Protein AF-A0A1A8N506-F1 (afdb_monomer)

pLDDT: mean 77.9, std 21.52, range [29.86, 98.62]

Sequence (239 aa):
DTASEVSSEVSFSYEFAQTEVMMKALGSNDPMQAVLQSLERQHEEEKRSALERQRQMYEQELQQLRKKLNPDRLSTGPSGGQTSGQQGPGQQSHYRSLERLSVGGMSHSASRLRQWSEDREAVLVRSLRRLREQIVRANLLVQEACFISAELERHTEYRVTLQIPSENLNANRKRDAVLSEPAIQVRRRCRGKQIWNLEKMENRLVDMRELYQEWQDYQHHHQDNPAMRLYFRRADPFF

Radius of gyration: 39.41 Å; Cα contacts (8 Å, |Δi|>4): 140; chains: 1; bounding box: 85×84×97 Å

Foldseek 3Di:
DDDDDDDPDPPPDPVVVVVVVVVVVPPDDDPVVVVVVVVVVVVVVVVVVVVVVVVVVVVVVVVVVVCQQDPPDPPDDDDDDDDDDDDDDDDDDDPPPPVPNPDTDPCPVVVVVVVVVVVLQVQAVVQVVVQVVQQVVQVVLQVLLVVLCVVLVNQKHKDKDKDQDPVLPDPPDDPSHDRIHIWIWIQDPVPGIDIGRPVLSVVLVVLSVVLSVVVVVCVVPPVPDVVVVVVSVPDDSRD

InterPro domains:
  IPR022140 Kinesin-like KIF1-type [PF12423] (201-239)

Structure (mmCIF, N/CA/C/O backbone):
data_AF-A0A1A8N506-F1
#
_entry.id   AF-A0A1A8N506-F1
#
loop_
_atom_site.group_PDB
_atom_site.id
_atom_site.type_symbol
_atom_site.label_atom_id
_atom_site.label_alt_id
_atom_site.label_comp_id
_atom_site.label_asym_id
_atom_site.label_entity_id
_atom_site.label_seq_id
_atom_site.pdbx_PDB_ins_code
_atom_site.Cartn_x
_atom_site.Cartn_y
_atom_site.Cartn_z
_atom_site.occupancy
_atom_site.B_iso_or_equiv
_atom_site.auth_seq_id
_atom_site.auth_comp_id
_atom_site.auth_asym_id
_atom_site.auth_atom_id
_atom_site.pdbx_PDB_model_num
ATOM 1 N N . ASP A 1 1 ? 16.126 -34.316 16.223 1.00 39.50 1 ASP A N 1
ATOM 2 C CA . ASP A 1 1 ? 15.477 -35.533 16.731 1.00 39.50 1 ASP A CA 1
ATOM 3 C C . ASP A 1 1 ? 15.555 -35.604 18.237 1.00 39.50 1 ASP A C 1
ATOM 5 O O . ASP A 1 1 ? 16.643 -35.784 18.758 1.00 39.50 1 ASP A O 1
ATOM 9 N N . THR A 1 2 ? 14.418 -35.457 18.910 1.00 39.25 2 THR A N 1
ATOM 10 C CA . THR A 1 2 ? 14.180 -35.989 20.262 1.00 39.25 2 THR A CA 1
ATOM 11 C C . THR A 1 2 ? 12.668 -36.077 20.449 1.00 39.25 2 THR A C 1
ATOM 13 O O . THR A 1 2 ? 12.009 -35.132 20.874 1.00 39.25 2 THR A O 1
ATOM 16 N N . ALA A 1 3 ? 12.120 -37.218 20.047 1.00 43.25 3 ALA A N 1
ATOM 17 C CA . ALA A 1 3 ? 10.789 -37.680 20.413 1.00 43.25 3 ALA A CA 1
ATOM 18 C C . ALA A 1 3 ? 10.932 -38.963 21.254 1.00 43.25 3 ALA A C 1
ATOM 20 O O . ALA A 1 3 ? 11.977 -39.609 21.192 1.00 43.25 3 ALA A O 1
ATOM 21 N N . SER A 1 4 ? 9.853 -39.305 21.964 1.00 49.78 4 SER A N 1
ATOM 22 C CA . SER A 1 4 ? 9.630 -40.420 22.908 1.00 49.78 4 SER A CA 1
ATOM 23 C C . SER A 1 4 ? 9.988 -40.139 24.371 1.00 49.78 4 SER A C 1
ATOM 25 O O . SER A 1 4 ? 11.087 -39.703 24.675 1.00 49.78 4 SER A O 1
ATOM 27 N N . GLU A 1 5 ? 9.131 -40.399 25.358 1.00 43.22 5 GLU A N 1
ATOM 28 C CA . GLU A 1 5 ? 7.736 -40.852 25.369 1.00 43.22 5 GLU A CA 1
ATOM 29 C C . GLU A 1 5 ? 7.205 -40.721 26.809 1.00 43.22 5 GLU A C 1
ATOM 31 O O . GLU A 1 5 ? 7.960 -40.564 27.767 1.00 43.22 5 GLU A O 1
ATOM 36 N N . VAL A 1 6 ? 5.884 -40.762 26.929 1.00 49.47 6 VAL A N 1
ATOM 37 C CA . VAL A 1 6 ? 5.076 -40.811 28.151 1.00 49.47 6 VAL A CA 1
ATOM 38 C C . VAL A 1 6 ? 5.617 -41.798 29.199 1.00 49.47 6 VAL A C 1
ATOM 40 O O . VAL A 1 6 ? 5.829 -42.965 28.897 1.00 49.47 6 VAL A O 1
ATOM 43 N N . SER A 1 7 ? 5.692 -41.370 30.463 1.00 40.53 7 SER A N 1
ATOM 44 C CA . SER A 1 7 ? 5.427 -42.270 31.594 1.00 40.53 7 SER A CA 1
ATOM 45 C C . SER A 1 7 ? 4.643 -41.530 32.673 1.00 40.53 7 SER A C 1
ATOM 47 O O . SER A 1 7 ? 5.178 -40.907 33.589 1.00 40.53 7 SER A O 1
ATOM 49 N N . SER A 1 8 ? 3.326 -41.546 32.497 1.00 53.69 8 SER A N 1
ATOM 50 C CA . SER A 1 8 ? 2.353 -41.333 33.557 1.00 53.69 8 SER A CA 1
ATOM 51 C C . SER A 1 8 ? 2.213 -42.635 34.345 1.00 53.69 8 SER A C 1
ATOM 53 O O . SER A 1 8 ? 1.250 -43.375 34.150 1.00 53.69 8 SER A O 1
ATOM 55 N N . GLU A 1 9 ? 3.165 -42.939 35.220 1.00 46.28 9 GLU A N 1
ATOM 56 C CA . GLU A 1 9 ? 2.939 -43.944 36.256 1.00 46.28 9 GLU A CA 1
ATOM 57 C C . GLU A 1 9 ? 2.482 -43.228 37.522 1.00 46.28 9 GLU A C 1
ATOM 59 O O . GLU A 1 9 ? 3.262 -42.670 38.292 1.00 46.28 9 GLU A O 1
ATOM 64 N N . VAL A 1 10 ? 1.162 -43.214 37.708 1.00 55.72 10 VAL A N 1
ATOM 65 C CA . VAL A 1 10 ? 0.552 -43.013 39.020 1.00 55.72 10 VAL A CA 1
ATOM 66 C C . VAL A 1 10 ? 1.090 -44.134 39.900 1.00 55.72 10 VAL A C 1
ATOM 68 O O . VAL A 1 10 ? 0.763 -45.303 39.692 1.00 55.72 10 VAL A O 1
ATOM 71 N N . SER A 1 11 ? 1.955 -43.801 40.852 1.00 50.03 11 SER A N 1
ATOM 72 C CA . SER A 1 11 ? 2.416 -44.749 41.855 1.00 50.03 11 SER A CA 1
ATOM 73 C C . SER A 1 11 ? 1.228 -45.127 42.742 1.00 50.03 11 SER A C 1
ATOM 75 O O . SER A 1 11 ? 0.917 -44.459 43.725 1.00 50.03 11 SER A O 1
ATOM 77 N N . PHE A 1 12 ? 0.530 -46.207 42.386 1.00 52.34 12 PHE A N 1
ATOM 78 C CA . PHE A 1 12 ? -0.465 -46.841 43.248 1.00 52.34 12 PHE A CA 1
ATOM 79 C C . PHE A 1 12 ? 0.262 -47.515 44.416 1.00 52.34 12 PHE A C 1
ATOM 81 O O . PHE A 1 12 ? 0.488 -48.724 44.427 1.00 52.34 12 PHE A O 1
ATOM 88 N N . SER A 1 13 ? 0.701 -46.713 45.387 1.00 60.19 13 SER A N 1
ATOM 89 C CA . SER A 1 13 ? 1.275 -47.230 46.621 1.00 60.19 13 SER A CA 1
ATOM 90 C C . SER A 1 13 ? 0.149 -47.726 47.528 1.00 60.19 13 SER A C 1
ATOM 92 O O . SER A 1 13 ? -0.905 -47.098 47.650 1.00 60.19 13 SER A O 1
ATOM 94 N N . TYR A 1 14 ? 0.374 -48.871 48.176 1.00 68.19 14 TYR A N 1
ATOM 95 C CA . TYR A 1 14 ? -0.538 -49.408 49.189 1.00 68.19 14 TYR A CA 1
ATOM 96 C C . TYR A 1 14 ? -0.816 -48.371 50.293 1.00 68.19 14 TYR A C 1
ATOM 98 O O . TYR A 1 14 ? -1.949 -48.242 50.734 1.00 68.19 14 TYR A O 1
ATOM 106 N N . GLU A 1 15 ? 0.185 -47.560 50.644 1.00 66.25 15 GLU A N 1
ATOM 107 C CA . GLU A 1 15 ? 0.079 -46.407 51.550 1.00 66.25 15 GLU A CA 1
ATOM 108 C C . GLU A 1 15 ? -0.929 -45.351 51.070 1.00 66.25 15 GLU A C 1
ATOM 110 O O . GLU A 1 15 ? -1.761 -44.894 51.854 1.00 66.25 15 GLU A O 1
ATOM 115 N N . PHE A 1 16 ? -0.902 -44.990 49.781 1.00 71.12 16 PHE A N 1
ATOM 116 C CA . PHE A 1 16 ? -1.821 -44.012 49.194 1.00 71.12 16 PHE A CA 1
ATOM 117 C C . PHE A 1 16 ? -3.254 -44.550 49.149 1.00 71.12 16 PHE A C 1
ATOM 119 O O . PHE A 1 16 ? -4.195 -43.863 49.539 1.00 71.12 16 PHE A O 1
ATOM 126 N N . ALA A 1 17 ? -3.426 -45.813 48.750 1.00 72.50 17 ALA A N 1
ATOM 127 C CA . ALA A 1 17 ? -4.732 -46.468 48.778 1.00 72.50 17 ALA A CA 1
ATOM 128 C C . ALA A 1 17 ? -5.263 -46.619 50.216 1.00 72.50 17 ALA A C 1
ATOM 130 O O . ALA A 1 17 ? -6.453 -46.429 50.458 1.00 72.50 17 ALA A O 1
ATOM 131 N N . GLN A 1 18 ? -4.391 -46.905 51.187 1.00 67.31 18 GLN A N 1
ATOM 132 C CA . GLN A 1 18 ? -4.742 -47.012 52.602 1.00 67.31 18 GLN A CA 1
ATOM 133 C C . GLN A 1 18 ? -5.162 -45.658 53.188 1.00 67.31 18 GLN A C 1
ATOM 135 O O . GLN A 1 18 ? -6.151 -45.602 53.918 1.00 67.31 18 GLN A O 1
ATOM 140 N N . THR A 1 19 ? -4.484 -44.562 52.833 1.00 66.62 19 THR A N 1
ATOM 141 C CA . THR A 1 19 ? -4.891 -43.203 53.234 1.00 66.62 19 THR A CA 1
ATOM 142 C C . THR A 1 19 ? -6.173 -42.754 52.537 1.00 66.62 19 THR A C 1
ATOM 144 O O . THR A 1 19 ? -7.044 -42.198 53.202 1.00 66.62 19 THR A O 1
ATOM 147 N N . GLU A 1 20 ? -6.357 -43.047 51.247 1.00 69.19 20 GLU A N 1
ATOM 148 C CA . GLU A 1 20 ? -7.597 -42.732 50.522 1.00 69.19 20 GLU A CA 1
ATOM 149 C C . GLU A 1 20 ? -8.803 -43.497 51.095 1.00 69.19 20 GLU A C 1
ATOM 151 O O . GLU A 1 20 ? -9.883 -42.927 51.268 1.00 69.19 20 GLU A O 1
ATOM 156 N N . VAL A 1 21 ? -8.622 -44.775 51.448 1.00 64.62 21 VAL A N 1
ATOM 157 C CA . VAL A 1 21 ? -9.658 -45.599 52.089 1.00 64.62 21 VAL A CA 1
ATOM 158 C C . VAL A 1 21 ? -9.919 -45.144 53.519 1.00 64.62 21 VAL A C 1
ATOM 160 O O . VAL A 1 21 ? -11.079 -45.060 53.903 1.00 64.62 21 VAL A O 1
ATOM 163 N N . MET A 1 22 ? -8.895 -44.790 54.298 1.00 62.62 22 MET A N 1
ATOM 164 C CA . MET A 1 22 ? -9.073 -44.248 55.651 1.00 62.62 22 MET A CA 1
ATOM 165 C C . MET A 1 22 ? -9.838 -42.913 55.623 1.00 62.62 22 MET A C 1
ATOM 167 O O . MET A 1 22 ? -10.748 -42.714 56.425 1.00 62.62 22 MET A O 1
ATOM 171 N N . MET A 1 23 ? -9.561 -42.060 54.631 1.00 59.81 23 MET A N 1
ATOM 172 C CA . MET A 1 23 ? -10.274 -40.798 54.384 1.00 59.81 23 MET A CA 1
ATOM 173 C C . MET A 1 23 ? -11.713 -41.002 53.867 1.00 59.81 23 MET A C 1
ATOM 175 O O . MET A 1 23 ? -12.557 -40.130 54.059 1.00 59.81 23 MET A O 1
ATOM 179 N N . LYS A 1 24 ? -12.018 -42.143 53.228 1.00 61.69 24 LYS A N 1
ATOM 180 C CA . LYS A 1 24 ? -13.372 -42.510 52.753 1.00 61.69 24 LYS A CA 1
ATOM 181 C C . LYS A 1 24 ? -14.187 -43.342 53.752 1.00 61.69 24 LYS A C 1
ATOM 183 O O . LYS A 1 24 ? -15.413 -43.313 53.686 1.00 61.69 24 LYS A O 1
ATOM 188 N N . ALA A 1 25 ? -13.541 -44.097 54.639 1.00 53.66 25 ALA A N 1
ATOM 189 C CA . ALA A 1 25 ? -14.188 -45.007 55.589 1.00 53.66 25 ALA A CA 1
ATOM 190 C C . ALA A 1 25 ? -14.620 -44.311 56.890 1.00 53.66 25 ALA A C 1
ATOM 192 O O . ALA A 1 25 ? -15.527 -44.793 57.568 1.00 53.66 25 ALA A O 1
ATOM 193 N N . LEU A 1 26 ? -14.037 -43.153 57.219 1.00 52.78 26 LEU A N 1
ATOM 194 C CA . LEU A 1 26 ? -14.503 -42.280 58.297 1.00 52.78 26 LEU A CA 1
ATOM 195 C C . LEU A 1 26 ? -15.662 -41.411 57.798 1.00 52.78 26 LEU A C 1
ATOM 197 O O . LEU A 1 26 ? -15.575 -40.195 57.656 1.00 52.78 26 LEU A O 1
ATOM 201 N N . GLY A 1 27 ? -16.782 -42.075 57.522 1.00 56.72 27 GLY A N 1
ATOM 202 C CA . GLY A 1 27 ? -18.069 -41.415 57.409 1.00 56.72 27 GLY A CA 1
ATOM 203 C C . GLY A 1 27 ? -18.385 -40.660 58.704 1.00 56.72 27 GLY A C 1
ATOM 204 O O . GLY A 1 27 ? -18.566 -41.256 59.762 1.00 56.72 27 GLY A O 1
ATOM 205 N N . SER A 1 28 ? -18.457 -39.337 58.573 1.00 55.12 28 SER A N 1
ATOM 206 C CA . SER A 1 28 ? -19.234 -38.395 59.384 1.00 55.12 28 SER A CA 1
ATOM 207 C C . SER A 1 28 ? -18.792 -38.017 60.806 1.00 55.12 28 SER A C 1
ATOM 209 O O . SER A 1 28 ? -19.564 -37.300 61.430 1.00 55.12 28 SER A O 1
ATOM 211 N N . ASN A 1 29 ? -17.624 -38.410 61.339 1.00 58.47 29 ASN A N 1
ATOM 212 C CA . ASN A 1 29 ? -17.185 -37.960 62.684 1.00 58.47 29 ASN A CA 1
ATOM 213 C C . ASN A 1 29 ? -15.648 -37.919 62.895 1.00 58.47 29 ASN A C 1
ATOM 215 O O . ASN A 1 29 ? -15.158 -38.332 63.944 1.00 58.47 29 ASN A O 1
ATOM 219 N N . ASP A 1 30 ? -14.864 -37.421 61.934 1.00 64.94 30 ASP A N 1
ATOM 220 C CA . ASP A 1 30 ? -13.453 -37.078 62.194 1.00 64.94 30 ASP A CA 1
ATOM 221 C C . ASP A 1 30 ? -13.361 -35.620 62.709 1.00 64.94 30 ASP A C 1
ATOM 223 O O . ASP A 1 30 ? -13.856 -34.713 62.026 1.00 64.94 30 ASP A O 1
ATOM 227 N N . PRO A 1 31 ? -12.753 -35.339 63.884 1.00 68.81 31 PRO A N 1
ATOM 228 C CA . PRO A 1 31 ? -12.527 -33.968 64.351 1.00 68.81 31 PRO A CA 1
ATOM 229 C C . PRO A 1 31 ? -11.819 -33.086 63.312 1.00 68.81 31 PRO A C 1
ATOM 231 O O . PRO A 1 31 ? -12.100 -31.890 63.242 1.00 68.81 31 PRO A O 1
ATOM 234 N N . MET A 1 32 ? -10.957 -33.654 62.461 1.00 64.12 32 MET A N 1
ATOM 235 C CA . MET A 1 32 ? -10.298 -32.912 61.383 1.00 64.12 32 MET A CA 1
ATOM 236 C C . MET A 1 32 ? -11.287 -32.473 60.293 1.00 64.12 32 MET A C 1
ATOM 238 O O . MET A 1 32 ? -11.223 -31.341 59.814 1.00 64.12 32 MET A O 1
ATOM 242 N N . GLN A 1 33 ? -12.250 -33.329 59.944 1.00 74.00 33 GLN A N 1
ATOM 243 C CA . GLN A 1 33 ? -13.297 -33.019 58.970 1.00 74.00 33 GLN A CA 1
ATOM 244 C C . GLN A 1 33 ? -14.287 -31.981 59.518 1.00 74.00 33 GLN A C 1
ATOM 246 O O . GLN A 1 33 ? -14.723 -31.102 58.778 1.00 74.00 33 GLN A O 1
ATOM 251 N N . ALA A 1 34 ? -14.578 -32.019 60.823 1.00 78.44 34 ALA A N 1
ATOM 252 C CA . ALA A 1 34 ? -15.382 -30.999 61.497 1.00 78.44 34 ALA A CA 1
ATOM 253 C C . ALA A 1 34 ? -14.700 -29.617 61.491 1.00 78.44 34 ALA A C 1
ATOM 255 O O . ALA A 1 34 ? -15.360 -28.602 61.251 1.00 78.44 34 ALA A O 1
ATOM 256 N N . VAL A 1 35 ? -13.378 -29.565 61.705 1.00 83.06 35 VAL A N 1
ATOM 257 C CA . VAL A 1 35 ? -12.588 -28.326 61.585 1.00 83.06 35 VAL A CA 1
ATOM 258 C C . VAL A 1 35 ? -12.578 -27.825 60.141 1.00 83.06 35 VAL A C 1
ATOM 260 O O . VAL A 1 35 ? -12.825 -26.642 59.913 1.00 83.06 35 VAL A O 1
ATOM 263 N N . LEU A 1 36 ? -12.361 -28.712 59.164 1.00 80.62 36 LEU A N 1
ATOM 264 C CA . LEU A 1 36 ? -12.363 -28.359 57.742 1.00 80.62 36 LEU A CA 1
ATOM 265 C C . LEU A 1 36 ? -13.724 -27.800 57.296 1.00 80.62 36 LEU A C 1
ATOM 267 O O . LEU A 1 36 ? -13.778 -26.749 56.664 1.00 80.62 36 LEU A O 1
ATOM 271 N N . GLN A 1 37 ? -14.822 -28.450 57.686 1.00 82.44 37 GLN A N 1
ATOM 272 C CA . GLN A 1 37 ? -16.182 -28.008 57.375 1.00 82.44 37 GLN A CA 1
ATOM 273 C C . GLN A 1 37 ? -16.528 -26.684 58.069 1.00 82.44 37 GLN A C 1
ATOM 275 O O . GLN A 1 37 ? -17.183 -25.822 57.485 1.00 82.44 37 GLN A O 1
ATOM 280 N N . SER A 1 38 ? -16.066 -26.488 59.308 1.00 85.44 38 SER A N 1
ATOM 281 C CA . SER A 1 38 ? -16.246 -25.219 60.024 1.00 85.44 38 SER A CA 1
ATOM 282 C C . SER A 1 38 ? -15.486 -24.076 59.349 1.00 85.44 38 SER A C 1
ATOM 284 O O . SER A 1 38 ? -16.024 -22.975 59.230 1.00 85.44 38 SER A O 1
ATOM 286 N N . LEU A 1 39 ? -14.270 -24.346 58.864 1.00 87.50 39 LEU A N 1
ATOM 287 C CA . LEU A 1 39 ? -13.446 -23.389 58.128 1.00 87.50 39 LEU A CA 1
ATOM 288 C C . LEU A 1 39 ? -14.052 -23.048 56.759 1.00 87.50 39 LEU A C 1
ATOM 290 O O . LEU A 1 39 ? -14.121 -21.879 56.387 1.00 87.50 39 LEU A O 1
ATOM 294 N N . GLU A 1 40 ? -14.548 -24.048 56.032 1.00 86.00 40 GLU A N 1
ATOM 295 C CA . GLU A 1 40 ? -15.255 -23.857 54.763 1.00 86.00 40 GLU A CA 1
ATOM 296 C C . GLU A 1 40 ? -16.511 -22.997 54.952 1.00 86.00 40 GLU A C 1
ATOM 298 O O . GLU A 1 40 ? -16.696 -21.998 54.254 1.00 86.00 40 GLU A O 1
ATOM 303 N N . ARG A 1 41 ? -17.320 -23.307 55.971 1.00 91.81 41 ARG A N 1
ATOM 304 C CA . ARG A 1 41 ? -18.502 -22.519 56.341 1.00 91.81 41 ARG A CA 1
ATOM 305 C C . ARG A 1 41 ? -18.131 -21.071 56.671 1.00 91.81 41 ARG A C 1
ATOM 307 O O . ARG A 1 41 ? -18.814 -20.154 56.221 1.00 91.81 41 ARG A O 1
ATOM 314 N N . GLN A 1 42 ? -17.042 -20.854 57.411 1.00 92.06 42 GLN A N 1
ATOM 315 C CA . GLN A 1 42 ? -16.553 -19.512 57.730 1.00 92.06 42 GLN A CA 1
ATOM 316 C C . GLN A 1 42 ? -16.129 -18.750 56.466 1.00 92.06 42 GLN A C 1
ATOM 318 O O . GLN A 1 42 ? -16.533 -17.604 56.283 1.00 92.06 42 GLN A O 1
ATOM 323 N N . HIS A 1 43 ? -15.374 -19.375 55.561 1.00 93.75 43 HIS A N 1
ATOM 324 C CA . HIS A 1 43 ? -14.978 -18.748 54.297 1.00 93.75 43 HIS A CA 1
ATOM 325 C C . HIS A 1 43 ? -16.185 -18.394 53.423 1.00 93.75 43 HIS A C 1
ATOM 327 O O . HIS A 1 43 ? -16.215 -17.331 52.797 1.00 93.75 43 HIS A O 1
ATOM 333 N N . GLU A 1 44 ? -17.198 -19.259 53.374 1.00 92.81 44 GLU A N 1
ATOM 334 C CA . GLU A 1 44 ? -18.439 -18.954 52.669 1.00 92.81 44 GLU A CA 1
ATOM 335 C C . GLU A 1 44 ? -19.167 -17.756 53.279 1.00 92.81 44 GLU A C 1
ATOM 337 O O . GLU A 1 44 ? -19.636 -16.882 52.544 1.00 92.81 44 GLU A O 1
ATOM 342 N N . GLU A 1 45 ? -19.251 -17.692 54.606 1.00 93.81 45 GLU A N 1
ATOM 343 C CA . GLU A 1 45 ? -19.860 -16.576 55.329 1.00 93.81 45 GLU A CA 1
ATOM 344 C C . GLU A 1 45 ? -19.092 -15.272 55.096 1.00 93.81 45 GLU A C 1
ATOM 346 O O . GLU A 1 45 ? -19.700 -14.246 54.781 1.00 93.81 45 GLU A O 1
ATOM 351 N N . GLU A 1 46 ? -17.763 -15.308 55.156 1.00 91.12 46 GLU A N 1
ATOM 352 C CA . GLU A 1 46 ? -16.899 -14.160 54.879 1.00 91.12 46 GLU A CA 1
ATOM 353 C C . GLU A 1 46 ? -17.047 -13.678 53.434 1.00 91.12 46 GLU A C 1
ATOM 355 O O . GLU A 1 46 ? -17.224 -12.480 53.195 1.00 91.12 46 GLU A O 1
ATOM 360 N N . LYS A 1 47 ? -17.073 -14.599 52.465 1.00 96.25 47 LYS A N 1
ATOM 361 C CA . LYS A 1 47 ? -17.300 -14.286 51.049 1.00 96.25 47 LYS A CA 1
ATOM 362 C C . LYS A 1 47 ? -18.675 -13.660 50.826 1.00 96.25 47 LYS A C 1
ATOM 364 O O . LYS A 1 47 ? -18.770 -12.631 50.155 1.00 96.25 47 LYS A O 1
ATOM 369 N N . ARG A 1 48 ? -19.739 -14.243 51.393 1.00 95.00 48 ARG A N 1
ATOM 370 C CA . ARG A 1 48 ? -21.103 -13.687 51.315 1.00 95.00 48 ARG A CA 1
ATOM 371 C C . ARG A 1 48 ? -21.151 -12.294 51.936 1.00 95.00 48 ARG A C 1
ATOM 373 O O . ARG A 1 48 ? -21.669 -11.369 51.319 1.00 95.00 48 ARG A O 1
ATOM 380 N N . SER A 1 49 ? -20.538 -12.122 53.103 1.00 93.44 49 SER A N 1
ATOM 381 C CA . SER A 1 49 ? -20.474 -10.848 53.816 1.00 93.44 49 SER A CA 1
ATOM 382 C C . SER A 1 49 ? -19.693 -9.778 53.041 1.00 93.44 49 SER A C 1
ATOM 384 O O . SER A 1 49 ? -20.108 -8.621 52.984 1.00 93.44 49 SER A O 1
ATOM 386 N N . ALA A 1 50 ? -18.570 -10.132 52.412 1.00 92.25 50 ALA A N 1
ATOM 387 C CA . ALA A 1 50 ? -17.788 -9.217 51.580 1.00 92.25 50 ALA A CA 1
ATOM 388 C C . ALA A 1 50 ? -18.578 -8.756 50.345 1.00 92.25 50 ALA A C 1
ATOM 390 O O . ALA A 1 50 ? -18.627 -7.559 50.054 1.00 92.25 50 ALA A O 1
ATOM 391 N N . LEU A 1 51 ? -19.259 -9.687 49.670 1.00 94.62 51 LEU A N 1
ATOM 392 C CA . LEU A 1 51 ? -20.115 -9.381 48.523 1.00 94.62 51 LEU A CA 1
ATOM 393 C C . LEU A 1 51 ? -21.316 -8.513 48.918 1.00 94.62 51 LEU A C 1
ATOM 395 O O . LEU A 1 51 ? -21.636 -7.559 48.212 1.00 94.62 51 LEU A O 1
ATOM 399 N N . GLU A 1 52 ? -21.946 -8.786 50.063 1.00 95.12 52 GLU A N 1
ATOM 400 C CA . GLU A 1 52 ? -23.040 -7.970 50.600 1.00 95.12 52 GLU A CA 1
ATOM 401 C C . GLU A 1 52 ? -22.566 -6.543 50.907 1.00 95.12 52 GLU A C 1
ATOM 403 O O . GLU A 1 52 ? -23.230 -5.581 50.523 1.00 95.12 52 GLU A O 1
ATOM 408 N N . ARG A 1 53 ? -21.385 -6.374 51.520 1.00 94.88 53 ARG A N 1
ATOM 409 C CA . ARG A 1 53 ? -20.800 -5.040 51.748 1.00 94.88 53 ARG A CA 1
ATOM 410 C C . ARG A 1 53 ? -20.525 -4.307 50.439 1.00 94.88 53 ARG A C 1
ATOM 412 O O . ARG A 1 53 ? -20.830 -3.121 50.340 1.00 94.88 53 ARG A O 1
ATOM 419 N N . GLN A 1 54 ? -19.987 -4.993 49.429 1.00 88.62 54 GLN A N 1
ATOM 420 C CA . GLN A 1 54 ? -19.739 -4.395 48.115 1.00 88.62 54 GLN A CA 1
ATOM 421 C C . GLN A 1 54 ? -21.053 -3.977 47.438 1.00 88.62 54 GLN A C 1
ATOM 423 O O . GLN A 1 54 ? -21.153 -2.867 46.915 1.00 88.62 54 GLN A O 1
ATOM 428 N N . ARG A 1 55 ? -22.088 -4.823 47.510 1.00 96.12 55 ARG A N 1
ATOM 429 C CA . ARG A 1 55 ? -23.443 -4.498 47.048 1.00 96.12 55 ARG A CA 1
ATOM 430 C C . ARG A 1 55 ? -23.991 -3.265 47.769 1.00 96.12 55 ARG A C 1
ATOM 432 O O . ARG A 1 55 ? -24.467 -2.353 47.101 1.00 96.12 55 ARG A O 1
ATOM 439 N N . GLN A 1 56 ? -23.910 -3.221 49.099 1.00 93.19 56 GLN A N 1
ATOM 440 C CA . GLN A 1 56 ? -24.399 -2.097 49.901 1.00 93.19 56 GLN A CA 1
ATOM 441 C C . GLN A 1 56 ? -23.655 -0.799 49.582 1.00 93.19 56 GLN A C 1
ATOM 443 O O . GLN A 1 56 ? -24.296 0.239 49.444 1.00 93.19 56 GLN A O 1
ATOM 448 N N . MET A 1 57 ? -22.330 -0.846 49.409 1.00 92.38 57 MET A N 1
ATOM 449 C CA . MET A 1 57 ? -21.544 0.313 48.973 1.00 92.38 57 MET A CA 1
ATOM 450 C C . MET A 1 57 ? -22.057 0.867 47.642 1.00 92.38 57 MET A C 1
ATOM 452 O O . MET A 1 57 ? -22.368 2.054 47.552 1.00 92.38 57 MET A O 1
ATOM 456 N N . TYR A 1 58 ? -22.220 0.012 46.629 1.00 93.44 58 TYR A N 1
ATOM 457 C CA . TYR A 1 58 ? -22.744 0.458 45.338 1.00 93.44 58 TYR A CA 1
ATOM 458 C C . TYR A 1 58 ? -24.193 0.928 45.419 1.00 93.44 58 TYR A C 1
ATOM 460 O O . TYR A 1 58 ? -24.566 1.886 44.749 1.00 93.44 58 TYR A O 1
ATOM 468 N N . GLU A 1 59 ? -25.022 0.296 46.246 1.00 93.44 59 GLU A N 1
ATOM 469 C CA . GLU A 1 59 ? -26.407 0.709 46.450 1.00 93.44 59 GLU A CA 1
ATOM 470 C C . GLU A 1 59 ? -26.486 2.095 47.106 1.00 93.44 59 GLU A C 1
ATOM 472 O O . GLU A 1 59 ? -27.284 2.932 46.680 1.00 93.44 59 GLU A O 1
ATOM 477 N N . GLN A 1 60 ? -25.608 2.384 48.069 1.00 89.94 60 GLN A N 1
ATOM 478 C CA . GLN A 1 60 ? -25.465 3.714 48.659 1.00 89.94 60 GLN A CA 1
ATOM 479 C C . GLN A 1 60 ? -24.971 4.739 47.635 1.00 89.94 60 GLN A C 1
ATOM 481 O O . GLN A 1 60 ? -25.561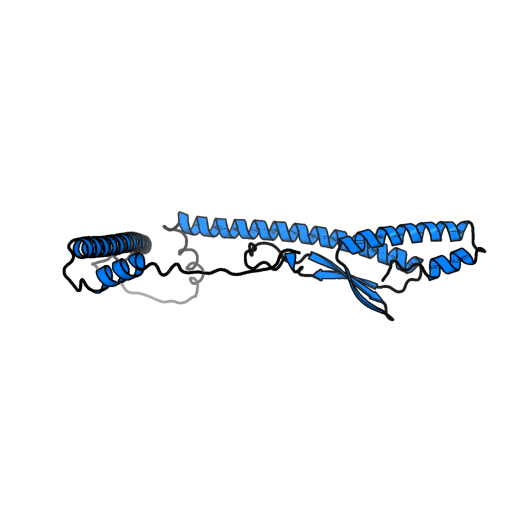 5.816 47.544 1.00 89.94 60 GLN A O 1
ATOM 486 N N . GLU A 1 61 ? -23.953 4.425 46.827 1.00 85.75 61 GLU A N 1
ATOM 487 C CA . GLU A 1 61 ? -23.509 5.304 45.735 1.00 85.75 61 GLU A CA 1
ATOM 488 C C . GLU A 1 61 ? -24.649 5.588 44.749 1.00 85.75 61 GLU A C 1
ATOM 490 O O . GLU A 1 61 ? -24.888 6.739 44.378 1.00 85.75 61 GLU A O 1
ATOM 495 N N . LEU A 1 62 ? -25.425 4.565 44.382 1.00 89.12 62 LEU A N 1
ATOM 496 C CA . LEU A 1 62 ? -26.567 4.697 43.481 1.00 89.12 62 LEU A CA 1
ATOM 497 C C . LEU A 1 62 ? -27.675 5.567 44.091 1.00 89.12 62 LEU A C 1
ATOM 499 O O . LEU A 1 62 ? -28.265 6.404 43.407 1.00 89.12 62 LEU A O 1
ATOM 503 N N . GLN A 1 63 ? -27.955 5.409 45.386 1.00 84.06 63 GLN A N 1
ATOM 504 C CA . GLN A 1 63 ? -28.905 6.252 46.112 1.00 84.06 63 GLN A CA 1
ATOM 505 C C . GLN A 1 63 ? -28.414 7.700 46.228 1.00 84.06 63 GLN A C 1
ATOM 507 O O . GLN A 1 63 ? -29.210 8.625 46.062 1.00 84.06 63 GLN A O 1
ATOM 512 N N . GLN A 1 64 ? -27.118 7.920 46.465 1.00 79.50 64 GLN A N 1
ATOM 513 C CA . GLN A 1 64 ? -26.521 9.256 46.466 1.00 79.50 64 GLN A CA 1
ATOM 514 C C . GLN A 1 64 ? -26.636 9.914 45.088 1.00 79.50 64 GLN A C 1
ATOM 516 O O . GLN A 1 64 ? -27.000 11.087 45.002 1.00 79.50 64 GLN A O 1
ATOM 521 N N . LEU A 1 65 ? -26.391 9.161 44.012 1.00 78.62 65 LEU A N 1
ATOM 522 C CA . LEU A 1 65 ? -26.587 9.628 42.640 1.00 78.62 65 LEU A CA 1
ATOM 523 C C . LEU A 1 65 ? -28.059 9.982 42.378 1.00 78.62 65 LEU A C 1
ATOM 525 O O . LEU A 1 65 ? -28.331 11.059 41.858 1.00 78.62 65 LEU A O 1
ATOM 529 N N . ARG A 1 66 ? -29.018 9.153 42.817 1.00 80.75 66 ARG A N 1
ATOM 530 C CA . ARG A 1 66 ? -30.466 9.430 42.700 1.00 80.75 66 ARG A CA 1
ATOM 531 C C . ARG A 1 66 ? -30.897 10.692 43.453 1.00 80.75 66 ARG A C 1
ATOM 533 O O . ARG A 1 66 ? -31.664 11.478 42.907 1.00 80.75 66 ARG A O 1
ATOM 540 N N . LYS A 1 67 ? -30.403 10.901 44.679 1.00 73.69 67 LYS A N 1
ATOM 541 C CA . LYS A 1 67 ? -30.678 12.113 45.477 1.00 73.69 67 LYS A CA 1
ATOM 542 C C . LYS A 1 67 ? -30.112 13.369 44.812 1.00 73.69 67 LYS A C 1
ATOM 544 O O . LYS A 1 67 ? -30.774 14.398 44.803 1.00 73.69 67 LYS A O 1
ATOM 549 N N . LYS A 1 68 ? -28.919 13.276 44.215 1.00 67.12 68 LYS A N 1
ATOM 550 C CA . LYS A 1 68 ? -28.298 14.376 43.458 1.00 67.12 68 LYS A CA 1
ATOM 551 C C . LYS A 1 68 ? -29.019 14.668 42.136 1.00 67.12 68 LYS A C 1
ATOM 553 O O . LYS A 1 68 ? -29.031 15.816 41.713 1.00 67.12 68 LYS A O 1
ATOM 558 N N . LEU A 1 69 ? -29.640 13.660 41.513 1.00 57.59 69 LEU A N 1
ATOM 559 C CA . LEU A 1 69 ? -30.416 13.817 40.275 1.00 57.59 69 LEU A CA 1
ATOM 560 C C . LEU A 1 69 ? -31.842 14.369 40.492 1.00 57.59 69 LEU A C 1
ATOM 562 O O . LEU A 1 69 ? -32.436 14.861 39.539 1.00 57.59 69 LEU A O 1
ATOM 566 N N . ASN A 1 70 ? -32.397 14.287 41.709 1.00 51.78 70 ASN A N 1
ATOM 567 C CA . ASN A 1 70 ? -33.750 14.752 42.055 1.00 51.78 70 ASN A CA 1
ATOM 568 C C . ASN A 1 70 ? -33.736 15.801 43.191 1.00 51.78 70 ASN A C 1
ATOM 570 O O . ASN A 1 70 ? -34.158 15.497 44.308 1.00 51.78 70 ASN A O 1
ATOM 574 N N . PRO A 1 71 ? -33.293 17.046 42.946 1.00 54.41 71 PRO A N 1
ATOM 575 C CA . PRO A 1 71 ? -33.429 18.116 43.934 1.00 54.41 71 PRO A CA 1
ATOM 576 C C . PRO A 1 71 ? -34.844 18.727 44.033 1.00 54.41 71 PRO A C 1
ATOM 578 O O . PRO A 1 71 ? -35.059 19.552 44.912 1.00 54.41 71 PRO A O 1
ATOM 581 N N . ASP A 1 72 ? -35.821 18.339 43.198 1.00 47.06 72 ASP A N 1
ATOM 582 C CA . ASP A 1 72 ? -37.036 19.157 42.991 1.00 47.06 72 ASP A CA 1
ATOM 583 C C . ASP A 1 72 ? -38.379 18.400 43.080 1.00 47.06 72 ASP A C 1
ATOM 585 O O . ASP A 1 72 ? -39.208 18.439 42.172 1.00 47.06 72 ASP A O 1
ATOM 589 N N . ARG A 1 73 ? -38.612 17.654 44.172 1.00 49.69 73 ARG A N 1
ATOM 590 C CA . ARG A 1 73 ? -39.953 17.090 44.467 1.00 49.69 73 ARG A CA 1
ATOM 591 C C . ARG A 1 73 ? -40.423 17.181 45.919 1.00 49.69 73 ARG A C 1
ATOM 593 O O . ARG A 1 73 ? -41.432 16.572 46.256 1.00 49.69 73 ARG A O 1
ATOM 600 N N . LEU A 1 74 ? -39.734 17.934 46.779 1.00 40.44 74 LEU A N 1
ATOM 601 C CA . LEU A 1 74 ? -40.107 18.037 48.201 1.00 40.44 74 LEU A CA 1
ATOM 602 C C . LEU A 1 74 ? -40.403 19.457 48.700 1.00 40.44 74 LEU A C 1
ATOM 604 O O . LEU A 1 74 ? -40.775 19.608 49.858 1.00 40.44 74 LEU A O 1
ATOM 608 N N . SER A 1 75 ? -40.349 20.476 47.841 1.00 39.25 75 SER A N 1
ATOM 609 C CA . SER A 1 75 ? -40.696 21.852 48.220 1.00 39.25 75 SER A CA 1
ATOM 610 C C . SER A 1 75 ? -41.87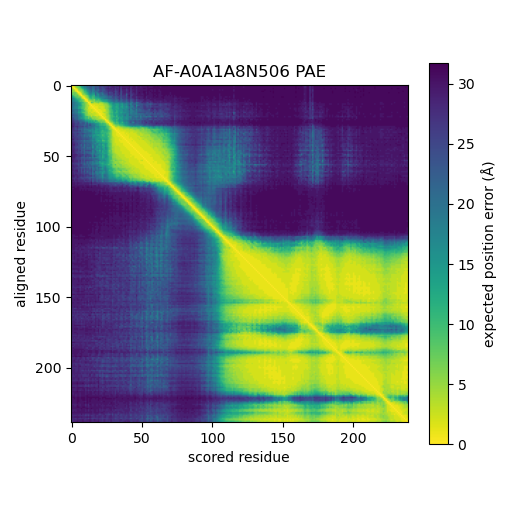0 22.374 47.403 1.00 39.25 75 SER A C 1
ATOM 612 O O . SER A 1 75 ? -41.720 23.306 46.624 1.00 39.25 75 SER A O 1
ATOM 614 N N . THR A 1 76 ? -43.049 21.768 47.536 1.00 34.09 76 THR A N 1
ATOM 615 C CA . THR A 1 76 ? -44.312 22.490 47.291 1.00 34.09 76 THR A CA 1
ATOM 616 C C . THR A 1 76 ? -45.495 21.728 47.869 1.00 34.09 76 THR A C 1
ATOM 618 O O . THR A 1 76 ? -46.125 20.887 47.238 1.00 34.09 76 THR A O 1
ATOM 621 N N . GLY A 1 77 ? -45.830 22.083 49.097 1.00 31.97 77 GLY A N 1
ATOM 622 C CA . GLY A 1 77 ? -47.201 22.091 49.576 1.00 31.97 77 GLY A CA 1
ATOM 623 C C . GLY A 1 77 ? -47.286 23.077 50.738 1.00 31.97 77 GLY A C 1
ATOM 624 O O . GLY A 1 77 ? -46.268 23.294 51.397 1.00 31.97 77 GLY A O 1
ATOM 625 N N . PRO A 1 78 ? -48.460 23.631 51.072 1.00 49.88 78 PRO A N 1
ATOM 626 C CA . PRO A 1 78 ? -49.642 23.983 50.273 1.00 49.88 78 PRO A CA 1
ATOM 627 C C . PRO A 1 78 ? -49.828 25.526 50.244 1.00 49.88 78 PRO A C 1
ATOM 629 O O . PRO A 1 78 ? -49.089 26.214 50.941 1.00 49.88 78 PRO A O 1
ATOM 632 N N . SER A 1 79 ? -50.794 26.076 49.483 1.00 31.23 79 SER A N 1
ATOM 633 C CA . SER A 1 79 ? -51.591 27.308 49.780 1.00 31.23 79 SER A CA 1
ATOM 634 C C . SER A 1 79 ? -51.956 28.136 48.538 1.00 31.23 79 SER A C 1
ATOM 636 O O . SER A 1 79 ? -51.076 28.520 47.778 1.00 31.23 79 SER A O 1
ATOM 638 N N . GLY A 1 80 ? -53.241 28.510 48.441 1.00 29.86 80 GLY A N 1
ATOM 639 C CA . GLY A 1 80 ? -53.771 29.631 47.640 1.00 29.86 80 GLY A CA 1
ATOM 640 C C . GLY A 1 80 ? -53.899 29.330 46.143 1.00 29.86 80 GLY A C 1
ATOM 641 O O . GLY A 1 80 ? -52.949 28.929 45.499 1.00 29.86 80 GLY A O 1
ATOM 642 N N . GLY A 1 81 ? -55.052 29.439 45.493 1.00 31.56 81 GLY A N 1
ATOM 643 C CA . GLY A 1 81 ? -56.011 30.533 45.586 1.00 31.56 81 GLY A CA 1
ATOM 644 C C . GLY A 1 81 ? -56.112 31.165 44.193 1.00 31.56 81 GLY A C 1
ATOM 645 O O . GLY A 1 81 ? -55.208 31.869 43.771 1.00 31.56 81 GLY A O 1
ATOM 646 N N . GLN A 1 82 ? -57.184 30.805 43.487 1.00 37.62 82 GLN A N 1
ATOM 647 C CA . GLN A 1 82 ? -57.761 31.375 42.260 1.00 37.62 82 GLN A CA 1
ATOM 648 C C . GLN A 1 82 ? -57.175 32.711 41.756 1.00 37.62 82 GLN A C 1
ATOM 650 O O . GLN A 1 82 ? -57.266 33.696 42.476 1.00 37.62 82 GLN A O 1
ATOM 655 N N . THR A 1 83 ? -56.795 32.795 40.472 1.00 30.39 83 THR A N 1
ATOM 656 C CA . THR A 1 83 ? -57.109 33.948 39.598 1.00 30.39 83 THR A CA 1
ATOM 657 C C . THR A 1 83 ? -57.202 33.509 38.130 1.00 30.39 83 THR A C 1
ATOM 659 O O . THR A 1 83 ? -56.533 32.579 37.683 1.00 30.39 83 THR A O 1
ATOM 662 N N . SER A 1 84 ? -58.121 34.147 37.405 1.00 36.84 84 SER A N 1
ATOM 663 C CA . SER A 1 84 ? -58.562 33.839 36.045 1.00 36.84 84 SER A CA 1
ATOM 664 C C . SER A 1 84 ? -57.829 34.630 34.955 1.00 36.84 84 SER A C 1
ATOM 666 O O . SER A 1 84 ? -57.436 35.768 35.192 1.00 36.84 84 SER A O 1
ATOM 668 N N . GLY A 1 85 ? -57.888 34.108 33.723 1.00 32.34 85 GLY A N 1
ATOM 669 C CA . GLY A 1 85 ? -57.804 34.857 32.455 1.00 32.34 85 GLY A CA 1
ATOM 670 C C . GLY A 1 85 ? -56.425 34.796 31.786 1.00 32.34 85 GLY A C 1
ATOM 671 O O . GLY A 1 85 ? -55.417 34.767 32.470 1.00 32.34 85 GLY A O 1
ATOM 672 N N . GLN A 1 86 ? -56.252 34.777 30.465 1.00 32.22 86 GLN A N 1
ATOM 673 C CA . GLN A 1 86 ? -57.132 34.706 29.295 1.00 32.22 86 GLN A CA 1
ATOM 674 C C . GLN A 1 86 ? -56.194 34.585 28.055 1.00 32.22 86 GLN A C 1
ATOM 676 O O . GLN A 1 86 ? -55.185 35.273 28.020 1.00 32.22 86 GLN A O 1
ATOM 681 N N . GLN A 1 87 ? -56.570 33.769 27.051 1.00 31.61 87 GLN A N 1
ATOM 682 C CA . GLN A 1 87 ? -56.159 33.775 25.617 1.00 31.61 87 GLN A CA 1
ATOM 683 C C . GLN A 1 87 ? -54.699 33.436 25.185 1.00 31.61 87 GLN A C 1
ATOM 685 O O . GLN A 1 87 ? -53.724 34.022 25.633 1.00 31.61 87 GLN A O 1
ATOM 690 N N . GLY A 1 88 ? -54.582 32.483 24.237 1.00 30.70 88 GLY A N 1
ATOM 691 C CA . GLY A 1 88 ? -53.370 32.127 23.454 1.00 30.70 88 GLY A CA 1
ATOM 692 C C . GLY A 1 88 ? -53.304 32.858 22.095 1.00 30.70 88 GLY A C 1
ATOM 693 O O . GLY A 1 88 ? -53.931 33.909 21.991 1.00 30.70 88 GLY A O 1
ATOM 694 N N . PRO A 1 89 ? -52.684 32.323 21.010 1.00 48.16 89 PRO A N 1
ATOM 695 C CA . PRO A 1 89 ? -51.766 31.179 20.857 1.00 48.16 89 PRO A CA 1
ATOM 696 C C . PRO A 1 89 ? -50.446 31.548 20.110 1.00 48.16 89 PRO A C 1
ATOM 698 O O . PRO A 1 89 ? -50.385 32.543 19.397 1.00 48.16 89 PRO A O 1
ATOM 701 N N . GLY A 1 90 ? -49.392 30.722 20.175 1.00 31.81 90 GLY A N 1
ATOM 702 C CA . GLY A 1 90 ? -48.245 30.880 19.259 1.00 31.81 90 GLY A CA 1
ATOM 703 C C . GLY A 1 90 ? -46.933 30.267 19.741 1.00 31.81 90 GLY A C 1
ATOM 704 O O . GLY A 1 90 ? -46.350 30.702 20.723 1.00 31.81 90 GLY A O 1
ATOM 705 N N . GLN A 1 91 ? -46.483 29.241 19.028 1.00 43.12 91 GLN A N 1
ATOM 706 C CA . GLN A 1 91 ? -45.305 28.409 19.266 1.00 43.12 91 GLN A CA 1
ATOM 707 C C . GLN A 1 91 ? -44.013 29.196 19.539 1.00 43.12 91 GLN A C 1
ATOM 709 O O . GLN A 1 91 ? -43.519 29.877 18.645 1.00 43.12 91 GLN A O 1
ATOM 714 N N . GLN A 1 92 ? -43.405 29.025 20.719 1.00 41.03 92 GLN A N 1
ATOM 715 C CA . GLN A 1 92 ? -41.996 29.382 20.948 1.00 41.03 92 GLN A CA 1
ATOM 716 C C . GLN A 1 92 ? -41.454 28.829 22.283 1.00 41.03 92 GLN A C 1
ATOM 718 O O . GLN A 1 92 ? -41.130 29.595 23.179 1.00 41.03 92 GLN A O 1
ATOM 723 N N . SER A 1 93 ? -41.350 27.501 22.475 1.00 41.28 93 SER A N 1
ATOM 724 C CA . SER A 1 93 ? -40.518 26.975 23.587 1.00 41.28 93 SER A CA 1
ATOM 725 C C . SER A 1 93 ? -40.191 25.471 23.543 1.00 41.28 93 SER A C 1
ATOM 727 O O . SER A 1 93 ? -40.324 24.777 24.546 1.00 41.28 93 SER A O 1
ATOM 729 N N . HIS A 1 94 ? -39.751 24.921 22.403 1.00 37.47 94 HIS A N 1
ATOM 730 C CA . HIS A 1 94 ? -39.369 23.493 22.346 1.00 37.47 94 HIS A CA 1
ATOM 731 C C . HIS A 1 94 ? -37.908 23.183 21.998 1.00 37.47 94 HIS A C 1
ATOM 733 O O . HIS A 1 94 ? -37.562 22.011 21.918 1.00 37.47 94 HIS A O 1
ATOM 739 N N . TYR A 1 95 ? -37.013 24.175 21.920 1.00 37.22 95 TYR A N 1
ATOM 740 C CA . TYR A 1 95 ? -35.585 23.902 21.667 1.00 37.22 95 TYR A CA 1
ATOM 741 C C . TYR A 1 95 ? -34.628 24.116 22.845 1.00 37.22 95 TYR A C 1
ATOM 743 O O . TYR A 1 95 ? -33.448 23.819 22.709 1.00 37.22 95 TYR A O 1
ATOM 751 N N . ARG A 1 96 ? -35.089 24.542 24.030 1.00 44.84 96 ARG A N 1
ATOM 752 C CA . ARG A 1 96 ? -34.184 24.783 25.178 1.00 44.84 96 ARG A CA 1
ATOM 753 C C . ARG A 1 96 ? -34.154 23.696 26.255 1.00 44.84 96 ARG A C 1
ATOM 755 O O . ARG A 1 96 ? -33.479 23.869 27.266 1.00 44.84 96 ARG A O 1
ATOM 762 N N . SER A 1 97 ? -34.855 22.578 26.058 1.00 41.41 97 SER A N 1
ATOM 763 C CA . SER A 1 97 ? -34.975 21.541 27.099 1.00 41.41 97 SER A CA 1
ATOM 764 C C . SER A 1 97 ? -33.955 20.401 27.007 1.00 41.41 97 SER A C 1
ATOM 766 O O . SER A 1 97 ? -33.907 19.566 27.904 1.00 41.41 97 SER A O 1
ATOM 768 N N . LEU A 1 98 ? -33.104 20.363 25.973 1.00 43.22 98 LEU A N 1
ATOM 769 C CA . LEU A 1 98 ? -32.055 19.337 25.883 1.00 43.22 98 LEU A CA 1
ATOM 770 C C . LEU A 1 98 ? -30.724 19.764 26.530 1.00 43.22 98 LEU A C 1
ATOM 772 O O . LEU A 1 98 ? -29.915 18.913 26.884 1.00 43.22 98 LEU A O 1
ATOM 776 N N . GLU A 1 99 ? -30.504 21.063 26.749 1.00 42.28 99 GLU A N 1
ATOM 777 C CA . GLU A 1 99 ? -29.236 21.580 27.295 1.00 42.28 99 GLU A CA 1
ATOM 778 C C . GLU A 1 99 ? -29.179 21.574 28.831 1.00 42.28 99 GLU A C 1
ATOM 780 O O . GLU A 1 99 ? -28.102 21.667 29.418 1.00 42.28 99 GLU A O 1
ATOM 785 N N . ARG A 1 10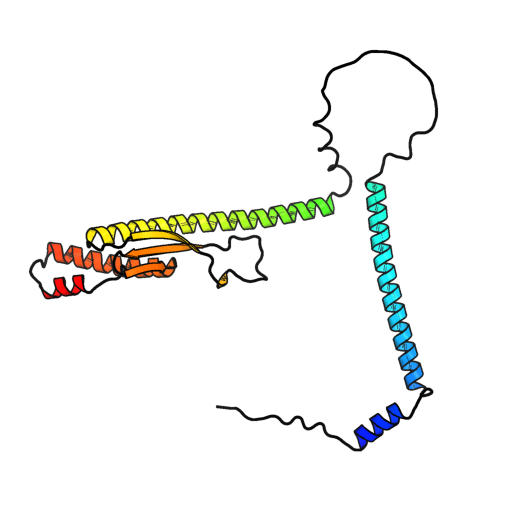0 ? -30.318 21.420 29.521 1.00 45.41 100 ARG A N 1
ATOM 786 C CA . ARG A 1 100 ? -30.366 21.498 30.994 1.00 45.41 100 ARG A CA 1
ATOM 787 C C . ARG A 1 100 ? -30.136 20.155 31.703 1.00 45.41 100 ARG A C 1
ATOM 789 O O . ARG A 1 100 ? -30.028 20.128 32.923 1.00 45.41 100 ARG A O 1
ATOM 796 N N . LEU A 1 101 ? -29.988 19.052 30.965 1.00 44.69 101 LEU A N 1
ATOM 797 C CA . LEU A 1 101 ? -29.737 17.724 31.546 1.00 44.69 101 LEU A CA 1
ATOM 798 C C . LEU A 1 101 ? -28.249 17.413 31.803 1.00 44.69 101 LEU A C 1
ATOM 800 O O . LEU A 1 101 ? -27.930 16.301 32.208 1.00 44.69 101 LEU A O 1
ATOM 804 N N . SER A 1 102 ? -27.325 18.358 31.589 1.00 45.59 102 SER A N 1
ATOM 805 C CA . SER A 1 102 ? -25.875 18.086 31.697 1.00 45.59 102 SER A CA 1
ATOM 806 C C . SER A 1 102 ? -25.102 18.892 32.747 1.00 45.59 102 SER A C 1
ATOM 808 O O . SER A 1 102 ? -23.886 18.742 32.819 1.00 45.59 102 SER A O 1
ATOM 810 N N . VAL A 1 103 ? -25.740 19.730 33.575 1.00 50.66 103 VAL A N 1
ATOM 811 C CA . VAL A 1 103 ? -24.981 20.752 34.338 1.00 50.66 103 VAL A CA 1
ATOM 812 C C . VAL A 1 103 ? -24.818 20.483 35.842 1.00 50.66 103 VAL A C 1
ATOM 814 O O . VAL A 1 103 ? -23.961 21.095 36.468 1.00 50.66 103 VAL A O 1
ATOM 817 N N . GLY A 1 104 ? -25.526 19.538 36.462 1.00 49.38 104 GLY A N 1
ATOM 818 C CA . GLY A 1 104 ? -25.487 19.418 37.928 1.00 49.38 104 GLY A CA 1
ATOM 819 C C . GLY A 1 104 ? -25.256 18.010 38.452 1.00 49.38 104 GLY A C 1
ATOM 820 O O . GLY A 1 104 ? -26.222 17.316 38.728 1.00 49.38 104 GLY A O 1
ATOM 821 N N . GLY A 1 105 ? -24.000 17.596 38.665 1.00 47.44 105 GLY A N 1
ATOM 822 C CA . GLY A 1 105 ? -23.704 16.601 39.714 1.00 47.44 105 GLY A CA 1
ATOM 823 C C . GLY A 1 105 ? -23.006 15.287 39.336 1.00 47.44 105 GLY A C 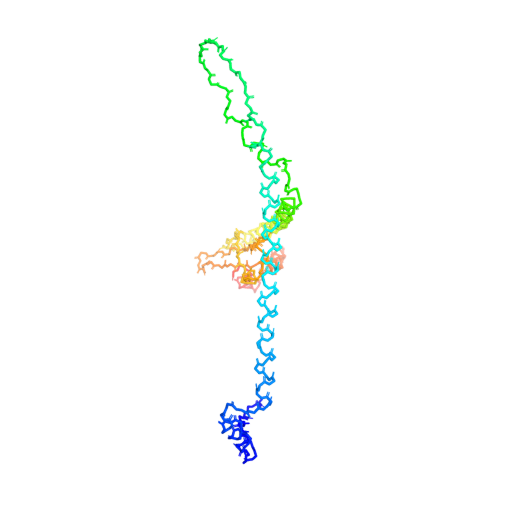1
ATOM 824 O O . GLY A 1 105 ? -22.745 14.491 40.235 1.00 47.44 105 GLY A O 1
ATOM 825 N N . MET A 1 106 ? -22.635 15.053 38.071 1.00 49.28 106 MET A N 1
ATOM 826 C CA . MET A 1 106 ? -21.858 13.864 37.638 1.00 49.28 106 MET A CA 1
ATOM 827 C C . MET A 1 106 ? -20.481 14.220 37.052 1.00 49.28 106 MET A C 1
ATOM 829 O O . MET A 1 106 ? -19.907 13.472 36.257 1.00 49.28 106 MET A O 1
ATOM 833 N N . SER A 1 107 ? -19.932 15.371 37.445 1.00 52.25 107 SER A N 1
ATOM 834 C CA . SER A 1 107 ? -18.808 16.012 36.759 1.00 52.25 107 SER A CA 1
ATOM 835 C C . SER A 1 107 ? -17.550 15.148 36.649 1.00 52.25 107 SER A C 1
ATOM 837 O O . SER A 1 107 ? -16.848 15.278 35.661 1.00 52.25 107 SER A O 1
ATOM 839 N N . HIS A 1 108 ? -17.270 14.221 37.571 1.00 52.69 108 HIS A N 1
ATOM 840 C CA . HIS A 1 108 ? -16.045 13.411 37.496 1.00 52.69 108 HIS A CA 1
ATOM 841 C C . HIS A 1 108 ? -16.144 12.177 36.584 1.00 52.69 108 HIS A C 1
ATOM 843 O O . HIS A 1 108 ? -15.175 11.872 35.896 1.00 52.69 108 HIS A O 1
ATOM 849 N N . SER A 1 109 ? -17.273 11.461 36.530 1.00 55.25 109 SER A N 1
ATOM 850 C CA . SER A 1 109 ? -17.417 10.268 35.673 1.00 55.25 109 SER A CA 1
ATOM 851 C C . SER A 1 109 ? -17.762 10.632 34.228 1.00 55.25 109 SER A C 1
ATOM 853 O O . SER A 1 109 ? -17.203 10.048 33.301 1.00 55.25 109 SER A O 1
ATOM 855 N N . ALA A 1 110 ? -18.602 11.652 34.025 1.00 62.41 110 ALA A N 1
ATOM 856 C CA . ALA A 1 110 ? -18.891 12.195 32.700 1.00 62.41 110 ALA A CA 1
ATOM 857 C C . ALA A 1 110 ? -17.667 12.905 32.090 1.00 62.41 110 ALA A C 1
ATOM 859 O O . ALA A 1 110 ? -17.424 12.770 30.893 1.00 62.41 110 ALA A O 1
ATOM 860 N N . SER A 1 111 ? -16.855 13.599 32.903 1.00 69.69 111 SER A N 1
ATOM 861 C CA . SER A 1 111 ? -15.573 14.169 32.452 1.00 69.69 111 SER A CA 1
ATOM 862 C C . SER A 1 111 ? -14.560 13.084 32.091 1.00 69.69 111 SER A C 1
ATOM 864 O O . SER A 1 111 ? -13.948 13.179 31.035 1.00 69.69 111 SER A O 1
ATOM 866 N N . ARG A 1 112 ? -14.431 12.008 32.884 1.00 72.12 112 ARG A N 1
ATOM 867 C CA . ARG A 1 112 ? -13.549 10.873 32.542 1.00 72.12 112 ARG A CA 1
ATOM 868 C C . ARG A 1 112 ? -13.972 10.166 31.253 1.00 72.12 112 ARG A C 1
ATOM 870 O O . ARG A 1 112 ? -13.119 9.830 30.441 1.00 72.12 112 ARG A O 1
ATOM 877 N N . LEU A 1 113 ? -15.274 9.966 31.042 1.00 72.31 113 LEU A N 1
ATOM 878 C CA . LEU A 1 113 ? -15.787 9.361 29.809 1.00 72.31 113 LEU A CA 1
ATOM 879 C C . LEU A 1 113 ? -15.551 10.261 28.584 1.00 72.31 113 LEU A C 1
ATOM 881 O O . LEU A 1 113 ? -15.209 9.762 27.510 1.00 72.31 113 LEU A O 1
ATOM 885 N N . ARG A 1 114 ? -15.702 11.582 28.746 1.00 80.62 114 ARG A N 1
ATOM 886 C CA . ARG A 1 114 ? -15.351 12.568 27.714 1.00 80.62 114 ARG A CA 1
ATOM 887 C C . ARG A 1 114 ? -13.858 12.548 27.408 1.00 80.62 114 ARG A C 1
ATOM 889 O O . ARG A 1 114 ? -13.513 12.376 26.249 1.00 80.62 114 ARG A O 1
ATOM 896 N N . GLN A 1 115 ? -13.005 12.573 28.431 1.00 80.81 115 GLN A N 1
ATOM 897 C CA . GLN A 1 115 ? -11.552 12.476 28.275 1.00 80.81 115 GLN A CA 1
ATOM 898 C C . GLN A 1 115 ? -11.146 11.205 27.521 1.00 80.81 115 GLN A C 1
ATOM 900 O O . GLN A 1 115 ? -10.353 11.264 26.593 1.00 80.81 115 GLN A O 1
ATOM 905 N N . TRP A 1 116 ? -11.728 10.049 27.857 1.00 78.25 116 TRP A N 1
ATOM 906 C CA . TRP A 1 116 ? -11.471 8.812 27.114 1.00 78.25 116 TRP A CA 1
ATOM 907 C C . TRP A 1 116 ? -11.930 8.885 25.662 1.00 78.25 116 TRP A C 1
ATOM 909 O O . TRP A 1 116 ? -11.281 8.320 24.789 1.00 78.25 116 TRP A O 1
ATOM 919 N N . SER A 1 117 ? -13.048 9.552 25.389 1.00 84.69 117 SER A N 1
ATOM 920 C CA . SER A 1 117 ? -13.525 9.734 24.017 1.00 84.69 117 SER A CA 1
ATOM 921 C C . SER A 1 117 ? -12.577 10.640 23.227 1.00 84.69 117 SER A C 1
ATOM 923 O O . SER A 1 117 ? -12.195 10.287 22.115 1.00 84.69 117 SER A O 1
ATOM 925 N N . GLU A 1 118 ? -12.126 11.736 23.838 1.00 87.44 118 GLU A N 1
ATOM 926 C CA . GLU A 1 118 ? -11.154 12.679 23.274 1.00 87.44 118 GLU A CA 1
ATOM 927 C C . GLU A 1 118 ? -9.788 12.019 23.036 1.00 87.44 118 GLU A C 1
ATOM 929 O O . GLU A 1 118 ? -9.199 12.186 21.971 1.00 87.44 118 GLU A O 1
ATOM 934 N N . ASP A 1 119 ? -9.302 11.196 23.969 1.00 87.69 119 ASP A N 1
ATOM 935 C CA . ASP A 1 119 ? -8.039 10.466 23.818 1.00 87.69 119 ASP A CA 1
ATOM 936 C C . ASP A 1 119 ? -8.109 9.462 22.656 1.00 87.69 119 ASP A C 1
ATOM 938 O O . ASP A 1 119 ? -7.173 9.347 21.858 1.00 87.69 119 ASP A O 1
ATOM 942 N N . ARG A 1 120 ? -9.232 8.744 22.525 1.00 89.69 120 ARG A N 1
ATOM 943 C CA . ARG A 1 120 ? -9.472 7.804 21.417 1.00 89.69 120 ARG A CA 1
ATOM 944 C C . ARG A 1 120 ? -9.563 8.539 20.083 1.00 89.69 120 ARG A C 1
ATOM 946 O O . ARG A 1 120 ? -8.959 8.102 19.104 1.00 89.69 120 ARG A O 1
ATOM 953 N N . GLU A 1 121 ? -10.258 9.672 20.051 1.00 91.25 121 GLU A N 1
ATOM 954 C CA . GLU A 1 121 ? -10.338 10.537 18.875 1.00 91.25 121 GLU A CA 1
ATOM 955 C C . GLU A 1 121 ? -8.960 11.087 18.490 1.00 91.25 121 GLU A C 1
ATOM 957 O O . GLU A 1 121 ? -8.579 11.031 17.322 1.00 91.25 121 GLU A O 1
ATOM 962 N N . ALA A 1 122 ? -8.152 11.526 19.455 1.00 92.94 122 ALA A N 1
ATOM 963 C CA . ALA A 1 122 ? -6.801 12.016 19.206 1.00 92.94 122 ALA A CA 1
ATOM 964 C C . ALA A 1 122 ? -5.894 10.934 18.593 1.00 92.94 122 ALA A C 1
ATOM 966 O O . ALA A 1 122 ? -5.114 11.215 17.675 1.00 92.94 122 ALA A O 1
ATOM 967 N N . VAL A 1 123 ? -6.000 9.683 19.060 1.00 92.12 123 VAL A N 1
ATOM 968 C CA . VAL A 1 123 ? -5.289 8.539 18.464 1.00 92.12 123 VAL A CA 1
ATOM 969 C C . VAL A 1 123 ? -5.763 8.294 17.031 1.00 92.12 123 VAL A C 1
ATOM 971 O O . VAL A 1 123 ? -4.926 8.138 16.133 1.00 92.12 123 VAL A O 1
ATOM 974 N N . LEU A 1 124 ? -7.075 8.333 16.793 1.00 92.94 124 LEU A N 1
ATOM 975 C CA . LEU A 1 124 ? -7.646 8.137 15.466 1.00 92.94 124 LEU A CA 1
ATOM 976 C C . LEU A 1 124 ? -7.175 9.223 14.498 1.00 92.94 124 LEU A C 1
ATOM 978 O O . LEU A 1 124 ? -6.630 8.901 13.442 1.00 92.94 124 LEU A O 1
ATOM 982 N N . VAL A 1 125 ? -7.296 10.495 14.879 1.00 95.56 125 VAL A N 1
ATOM 983 C CA . VAL A 1 125 ? -6.859 11.654 14.089 1.00 95.56 125 VAL A CA 1
ATOM 984 C C . VAL A 1 125 ? -5.370 11.561 13.760 1.00 95.56 125 VAL A C 1
ATOM 986 O O . VAL A 1 125 ? -4.975 11.764 12.608 1.00 95.56 125 VAL A O 1
ATOM 989 N N . ARG A 1 126 ? -4.529 11.187 14.733 1.00 95.62 126 ARG A N 1
ATOM 990 C CA . ARG A 1 126 ? -3.094 10.971 14.499 1.00 95.62 126 ARG A CA 1
ATOM 991 C C . ARG A 1 126 ? -2.851 9.840 13.497 1.00 95.62 126 ARG A C 1
ATOM 993 O O . ARG A 1 126 ? -2.025 9.992 12.598 1.00 95.62 126 ARG A O 1
ATOM 1000 N N . SER A 1 127 ? -3.573 8.725 13.620 1.00 95.19 127 SER A N 1
ATOM 1001 C CA . SER A 1 127 ? -3.437 7.589 12.699 1.00 95.19 127 SER A CA 1
ATOM 1002 C C . SER A 1 127 ? -3.926 7.910 11.279 1.00 95.19 127 SER A C 1
ATOM 1004 O O . SER A 1 127 ? -3.271 7.522 10.314 1.00 95.19 127 SER A O 1
ATOM 1006 N N . LEU A 1 128 ? -4.996 8.699 11.134 1.00 96.81 128 LEU A N 1
ATOM 1007 C CA . LEU A 1 128 ? -5.496 9.192 9.847 1.00 96.81 128 LEU A CA 1
ATOM 1008 C C . LEU A 1 128 ? -4.514 10.159 9.184 1.00 96.81 128 LEU A C 1
ATOM 1010 O O . LEU A 1 128 ?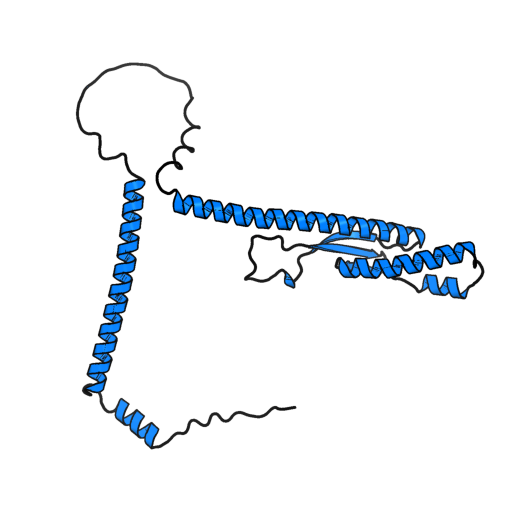 -4.288 10.065 7.978 1.00 96.81 128 LEU A O 1
ATOM 1014 N N . ARG A 1 129 ? -3.892 11.060 9.960 1.00 97.62 129 ARG A N 1
ATOM 1015 C CA . ARG A 1 129 ? -2.828 11.938 9.452 1.00 97.62 129 ARG A CA 1
ATOM 1016 C C . ARG A 1 129 ? -1.676 11.109 8.883 1.00 97.62 129 ARG A C 1
ATOM 1018 O O . ARG A 1 129 ? -1.291 11.329 7.738 1.00 97.62 129 ARG A O 1
ATOM 1025 N N . ARG A 1 130 ? -1.194 10.116 9.637 1.00 96.69 130 ARG A N 1
ATOM 1026 C CA . ARG A 1 130 ? -0.133 9.211 9.173 1.00 96.69 130 ARG A CA 1
ATOM 1027 C C . ARG A 1 130 ? -0.546 8.455 7.909 1.00 96.69 130 ARG A C 1
ATOM 1029 O O . ARG A 1 130 ? 0.231 8.390 6.964 1.00 96.69 130 ARG A O 1
ATOM 1036 N N . LEU A 1 131 ? -1.764 7.912 7.858 1.00 97.25 131 LEU A N 1
ATOM 1037 C CA . LEU A 1 131 ? -2.257 7.225 6.662 1.00 97.25 131 LEU A CA 1
ATOM 1038 C C . LEU A 1 131 ? -2.277 8.163 5.446 1.00 97.25 131 LEU A C 1
ATOM 1040 O O . LEU A 1 131 ? -1.827 7.778 4.370 1.00 97.25 131 LEU A O 1
ATOM 1044 N N . ARG A 1 132 ? -2.741 9.407 5.613 1.00 98.31 132 ARG A N 1
ATOM 1045 C CA . ARG A 1 132 ? -2.736 10.413 4.543 1.00 98.31 132 ARG A CA 1
ATOM 1046 C C . ARG A 1 132 ? -1.325 10.666 4.010 1.00 98.31 132 ARG A C 1
ATOM 1048 O O . ARG A 1 132 ? -1.146 10.698 2.798 1.00 98.31 132 ARG A O 1
ATOM 1055 N N . GLU A 1 133 ? -0.336 10.815 4.886 1.00 98.19 133 GLU A N 1
ATOM 1056 C CA . GLU A 1 133 ? 1.071 10.981 4.489 1.00 98.19 133 GLU A CA 1
ATOM 1057 C C . GLU A 1 133 ? 1.581 9.774 3.692 1.00 98.19 133 GLU A C 1
ATOM 1059 O O . GLU A 1 133 ? 2.213 9.940 2.649 1.00 98.19 133 GLU A O 1
ATOM 1064 N N . GLN A 1 134 ? 1.254 8.555 4.134 1.00 98.06 134 GLN A N 1
ATOM 1065 C CA . GLN A 1 134 ? 1.627 7.332 3.421 1.00 98.06 134 GLN A CA 1
ATOM 1066 C C . GLN A 1 134 ? 0.960 7.241 2.039 1.00 98.06 134 GLN A C 1
ATOM 1068 O O . GLN A 1 134 ? 1.612 6.850 1.077 1.00 98.06 134 GLN A O 1
ATOM 1073 N N . ILE A 1 135 ? -0.307 7.652 1.902 1.00 98.50 135 ILE A N 1
ATOM 1074 C CA . ILE A 1 135 ? -1.001 7.713 0.603 1.00 98.50 135 ILE A CA 1
ATOM 1075 C C . ILE A 1 135 ? -0.320 8.717 -0.333 1.00 98.50 135 ILE A C 1
ATOM 1077 O O . ILE A 1 135 ? -0.140 8.430 -1.514 1.00 98.50 135 ILE A O 1
ATOM 1081 N N . VAL A 1 136 ? 0.076 9.887 0.176 1.00 98.62 136 VAL A N 1
AT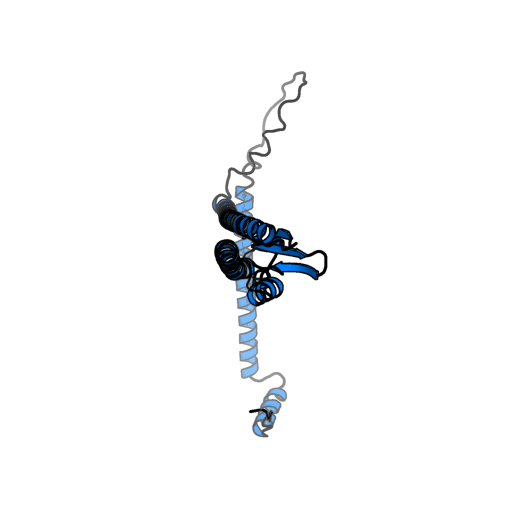OM 1082 C CA . VAL A 1 136 ? 0.804 10.887 -0.622 1.00 98.62 136 VAL A CA 1
ATOM 1083 C C . VAL A 1 136 ? 2.140 10.320 -1.105 1.00 98.62 136 VAL A C 1
ATOM 1085 O O . VAL A 1 136 ? 2.440 10.429 -2.292 1.00 98.62 136 VAL A O 1
ATOM 1088 N N . ARG A 1 137 ? 2.899 9.645 -0.230 1.00 98.44 137 ARG A N 1
ATOM 1089 C CA . ARG A 1 137 ? 4.134 8.946 -0.619 1.00 98.44 137 ARG A CA 1
ATOM 1090 C C . ARG A 1 137 ? 3.870 7.883 -1.689 1.00 98.44 137 ARG A C 1
ATOM 1092 O O . ARG A 1 137 ? 4.551 7.872 -2.706 1.00 98.44 137 ARG A O 1
ATOM 1099 N N . ALA A 1 138 ? 2.861 7.036 -1.496 1.00 98.62 138 ALA A N 1
ATOM 1100 C CA . ALA A 1 138 ? 2.490 5.996 -2.455 1.00 98.62 138 ALA A CA 1
ATOM 1101 C C . ALA A 1 138 ? 2.133 6.572 -3.834 1.00 98.62 138 ALA A C 1
ATOM 1103 O O . ALA A 1 138 ? 2.542 6.023 -4.854 1.00 98.62 138 ALA A O 1
ATOM 1104 N N . ASN A 1 139 ? 1.417 7.700 -3.875 1.00 98.62 139 ASN A N 1
ATOM 1105 C CA . ASN A 1 139 ? 1.095 8.382 -5.127 1.00 98.62 139 ASN A CA 1
ATOM 1106 C C . ASN A 1 139 ? 2.349 8.873 -5.859 1.00 98.62 139 ASN A C 1
ATOM 1108 O O . ASN A 1 139 ? 2.410 8.733 -7.076 1.00 98.62 139 ASN A O 1
ATOM 1112 N N . LEU A 1 140 ? 3.345 9.404 -5.144 1.00 98.50 140 LEU A N 1
ATOM 1113 C CA . LEU A 1 140 ? 4.599 9.853 -5.756 1.00 98.50 140 LEU A CA 1
ATOM 1114 C C . LEU A 1 140 ? 5.365 8.685 -6.396 1.00 98.50 140 LEU A C 1
ATOM 1116 O O . LEU A 1 140 ? 5.785 8.780 -7.545 1.00 98.50 140 LEU A O 1
ATOM 1120 N N . LEU A 1 141 ? 5.467 7.556 -5.689 1.00 98.56 141 LEU A N 1
ATOM 1121 C CA . LEU A 1 141 ? 6.094 6.338 -6.219 1.00 98.56 141 LEU A CA 1
ATOM 1122 C C . LEU A 1 141 ? 5.350 5.817 -7.460 1.00 98.56 141 LEU A C 1
ATOM 1124 O O . LEU A 1 141 ? 5.958 5.445 -8.460 1.00 98.56 141 LEU A O 1
ATOM 1128 N N . VAL A 1 142 ? 4.015 5.814 -7.423 1.00 98.50 142 VAL A N 1
ATOM 1129 C CA . VAL A 1 142 ? 3.190 5.414 -8.572 1.00 98.50 142 VAL A CA 1
ATOM 1130 C C . VAL A 1 142 ? 3.399 6.339 -9.765 1.00 98.50 142 VAL A C 1
ATOM 1132 O O . VAL A 1 142 ? 3.512 5.847 -10.882 1.00 98.50 142 VAL A O 1
ATOM 1135 N N . GLN A 1 143 ? 3.463 7.655 -9.553 1.00 98.50 143 GLN A N 1
ATOM 1136 C CA . GLN A 1 143 ? 3.720 8.617 -10.628 1.00 98.50 143 GLN A CA 1
ATOM 1137 C C . GLN A 1 143 ? 5.059 8.345 -11.314 1.00 98.50 143 GLN A C 1
ATOM 1139 O O . GLN A 1 143 ? 5.120 8.308 -12.540 1.00 98.50 143 GLN A O 1
ATOM 1144 N N . GLU A 1 144 ? 6.103 8.092 -10.531 1.00 98.38 144 GLU A N 1
ATOM 1145 C CA . GLU A 1 144 ? 7.429 7.786 -11.055 1.00 98.38 144 GLU A CA 1
ATOM 1146 C C . GLU A 1 144 ? 7.470 6.460 -11.825 1.00 98.38 144 GLU A C 1
ATOM 1148 O O . GLU A 1 144 ? 7.976 6.405 -12.943 1.00 98.38 144 GLU A O 1
ATOM 1153 N N . ALA A 1 145 ? 6.876 5.394 -11.288 1.00 98.38 145 ALA A N 1
ATOM 1154 C CA . ALA A 1 145 ? 6.819 4.117 -11.997 1.00 98.38 145 ALA A CA 1
ATOM 1155 C C . ALA A 1 145 ? 5.975 4.196 -13.275 1.00 98.38 145 ALA A C 1
ATOM 1157 O O . ALA A 1 145 ? 6.323 3.584 -14.285 1.00 98.38 145 ALA A O 1
ATOM 1158 N N . CYS A 1 146 ? 4.879 4.962 -13.260 1.00 97.75 146 CYS A N 1
ATOM 1159 C CA . CYS A 1 146 ? 4.095 5.257 -14.458 1.00 97.75 146 CYS A CA 1
ATOM 1160 C C . CYS A 1 146 ? 4.946 5.970 -15.512 1.00 97.75 146 CYS A C 1
ATOM 1162 O O . CYS A 1 146 ? 4.888 5.592 -16.676 1.00 97.75 146 CYS A O 1
ATOM 1164 N N . PHE A 1 147 ? 5.759 6.949 -15.108 1.00 97.81 147 PHE A N 1
ATOM 1165 C CA . PHE A 1 147 ? 6.677 7.638 -16.011 1.00 97.81 147 PHE A CA 1
ATOM 1166 C C . PHE A 1 147 ? 7.691 6.667 -16.632 1.00 97.81 147 PHE A C 1
ATOM 1168 O O . PHE A 1 147 ? 7.730 6.523 -17.851 1.00 97.81 147 PHE A O 1
ATOM 1175 N N . ILE A 1 148 ? 8.436 5.918 -15.812 1.00 97.56 148 ILE A N 1
ATOM 1176 C CA . ILE A 1 148 ? 9.479 5.002 -16.303 1.00 97.56 148 ILE A CA 1
ATOM 1177 C C . ILE A 1 148 ? 8.886 3.895 -17.187 1.00 97.56 148 ILE A C 1
ATOM 1179 O O . ILE A 1 148 ? 9.435 3.551 -18.233 1.00 97.56 148 ILE A O 1
ATOM 1183 N N . SER A 1 149 ? 7.754 3.318 -16.778 1.00 96.31 149 SER A N 1
ATOM 1184 C CA . SER A 1 149 ? 7.095 2.276 -17.570 1.00 96.31 149 SER A CA 1
ATOM 1185 C C . SER A 1 149 ? 6.561 2.803 -18.900 1.00 96.31 149 SER A C 1
ATOM 1187 O O . SER A 1 149 ? 6.616 2.067 -19.881 1.00 96.31 149 SER A O 1
ATOM 1189 N N . ALA A 1 150 ? 6.100 4.055 -18.969 1.00 95.31 150 ALA A N 1
ATOM 1190 C CA . ALA A 1 150 ? 5.698 4.676 -20.226 1.00 95.31 150 ALA A CA 1
ATOM 1191 C C . ALA A 1 150 ? 6.898 4.879 -21.166 1.00 95.31 150 ALA A C 1
ATOM 1193 O O . ALA A 1 150 ? 6.812 4.476 -22.324 1.00 95.31 150 ALA A O 1
ATOM 1194 N N . GLU A 1 151 ? 8.015 5.409 -20.659 1.00 95.06 151 GLU A N 1
ATOM 1195 C CA . GLU A 1 151 ? 9.239 5.635 -21.446 1.00 95.06 151 GLU A CA 1
ATOM 1196 C C . GLU A 1 151 ? 9.846 4.332 -21.986 1.00 95.06 151 GLU A C 1
ATOM 1198 O O . GLU A 1 151 ? 10.270 4.256 -23.135 1.00 95.06 151 GLU A O 1
ATOM 1203 N N . LEU A 1 152 ? 9.835 3.263 -21.185 1.00 93.56 152 LEU A N 1
ATOM 1204 C CA . LEU A 1 152 ? 10.335 1.943 -21.592 1.00 93.56 152 LEU A CA 1
ATOM 1205 C C . LEU A 1 152 ? 9.286 1.100 -22.343 1.00 93.56 152 LEU A C 1
ATOM 1207 O O . LEU A 1 152 ? 9.462 -0.112 -22.504 1.00 93.56 152 LEU A O 1
ATOM 1211 N N . GLU A 1 153 ? 8.175 1.720 -22.757 1.00 92.56 153 GLU A N 1
ATOM 1212 C CA . GLU A 1 153 ? 7.043 1.110 -23.468 1.00 92.56 153 GLU A CA 1
ATOM 1213 C C . GLU A 1 153 ? 6.467 -0.137 -22.765 1.00 92.56 153 GLU A C 1
ATOM 1215 O O . GLU A 1 153 ? 5.902 -1.059 -23.366 1.00 92.56 153 GLU A O 1
ATOM 1220 N N . ARG A 1 154 ? 6.558 -0.179 -21.435 1.00 92.81 154 ARG A N 1
ATOM 1221 C CA . ARG A 1 154 ? 6.033 -1.248 -20.586 1.00 92.81 154 ARG A CA 1
ATOM 1222 C C . ARG A 1 154 ? 4.588 -0.965 -20.214 1.00 92.81 154 ARG A C 1
ATOM 1224 O O . ARG A 1 154 ? 4.266 -0.068 -19.450 1.00 92.81 154 ARG A O 1
ATOM 1231 N N . HIS A 1 155 ? 3.690 -1.791 -20.738 1.00 91.62 155 HIS A N 1
ATOM 1232 C CA . HIS A 1 155 ? 2.245 -1.616 -20.584 1.00 91.62 155 HIS A CA 1
ATOM 1233 C C . HIS A 1 155 ? 1.734 -2.124 -19.222 1.00 91.62 155 HIS A C 1
ATOM 1235 O O . HIS A 1 155 ? 0.929 -3.063 -19.161 1.00 91.62 155 HIS A O 1
ATOM 1241 N N . THR A 1 156 ? 2.217 -1.524 -18.134 1.00 96.44 156 THR A N 1
ATOM 1242 C CA . THR A 1 156 ? 1.784 -1.807 -16.763 1.00 96.44 156 THR A CA 1
ATOM 1243 C C . THR A 1 156 ? 1.090 -0.587 -16.170 1.00 96.44 156 THR A C 1
ATOM 1245 O O . THR A 1 156 ? 1.588 0.527 -16.239 1.00 96.44 156 THR A O 1
ATOM 1248 N N . GLU A 1 157 ? -0.068 -0.807 -15.559 1.00 97.31 157 GLU A N 1
ATOM 1249 C CA . GLU A 1 157 ? -0.834 0.222 -14.871 1.00 97.31 157 GLU A CA 1
ATOM 1250 C C . GLU A 1 157 ? -0.677 0.090 -13.355 1.00 97.31 157 GLU A C 1
ATOM 1252 O O . GLU A 1 157 ? -0.900 -0.988 -12.795 1.00 97.31 157 GLU A O 1
ATOM 1257 N N . TYR A 1 158 ? -0.376 1.208 -12.698 1.00 98.38 158 TYR A N 1
ATOM 1258 C CA . TYR A 1 158 ? -0.220 1.306 -11.251 1.00 98.38 158 TYR A CA 1
ATOM 1259 C C . TYR A 1 158 ? -1.339 2.167 -10.660 1.00 98.38 158 TYR A C 1
ATOM 1261 O O . TYR A 1 158 ? -1.633 3.253 -11.160 1.00 98.38 158 TYR A O 1
ATOM 1269 N N . ARG A 1 159 ? -1.982 1.698 -9.586 1.00 98.12 159 ARG A N 1
ATOM 1270 C CA . ARG A 1 159 ? -2.993 2.468 -8.843 1.00 98.12 159 ARG A CA 1
ATOM 1271 C C . ARG A 1 159 ? -2.813 2.293 -7.347 1.00 98.12 159 ARG A C 1
ATOM 1273 O O . ARG A 1 159 ? -2.689 1.167 -6.876 1.00 98.12 159 ARG A O 1
ATOM 1280 N N . VAL A 1 160 ? -2.878 3.384 -6.593 1.00 98.50 160 VAL A N 1
ATOM 1281 C CA . VAL A 1 160 ? -2.919 3.308 -5.129 1.00 98.50 160 VAL A CA 1
ATOM 1282 C C . VAL A 1 160 ? -4.281 2.769 -4.685 1.00 98.50 160 VAL A C 1
ATOM 1284 O O . VAL A 1 160 ? -5.328 3.187 -5.175 1.00 98.50 160 VAL A O 1
ATOM 1287 N N . THR A 1 161 ? -4.258 1.829 -3.751 1.00 98.25 161 THR A N 1
ATOM 1288 C CA . THR A 1 161 ? -5.423 1.261 -3.071 1.00 98.25 161 THR A CA 1
ATOM 1289 C C . THR A 1 161 ? -5.143 1.190 -1.574 1.00 98.25 161 THR A C 1
ATOM 1291 O O . THR A 1 161 ? -4.008 1.362 -1.138 1.00 98.25 161 THR A O 1
ATOM 1294 N N . LEU A 1 162 ? -6.170 0.929 -0.773 1.00 98.19 162 LEU A N 1
ATOM 1295 C CA . LEU A 1 162 ? -6.006 0.593 0.637 1.00 98.19 162 LEU A CA 1
ATOM 1296 C C . LEU A 1 162 ? -6.115 -0.918 0.827 1.00 98.19 162 LEU A C 1
ATOM 1298 O O . LEU A 1 162 ? -6.912 -1.573 0.152 1.00 98.19 162 LEU A O 1
ATOM 1302 N N . GLN A 1 163 ? -5.332 -1.451 1.759 1.00 96.81 163 GLN A N 1
ATOM 1303 C CA . GLN A 1 163 ? -5.435 -2.829 2.232 1.00 96.81 163 GLN A CA 1
ATOM 1304 C C . GLN A 1 163 ? -5.480 -2.867 3.758 1.00 96.81 163 GLN A C 1
ATOM 1306 O O . GLN A 1 163 ? -5.040 -1.922 4.408 1.00 96.81 163 GLN A O 1
ATOM 1311 N N . ILE A 1 164 ? -5.995 -3.960 4.322 1.00 94.94 164 ILE A N 1
ATOM 1312 C CA . ILE A 1 164 ? -5.921 -4.246 5.758 1.00 94.94 164 ILE A CA 1
ATOM 1313 C C . ILE A 1 164 ? -4.983 -5.448 5.931 1.00 94.94 164 ILE A C 1
ATOM 1315 O O . ILE A 1 164 ? -5.396 -6.573 5.646 1.00 94.94 164 ILE A O 1
ATOM 1319 N N . PRO A 1 165 ? -3.728 -5.228 6.354 1.00 91.19 165 PRO A N 1
ATOM 1320 C CA . PRO A 1 165 ? -2.778 -6.301 6.626 1.00 91.19 165 PRO A CA 1
ATOM 1321 C C . PRO A 1 165 ? -3.291 -7.247 7.707 1.00 91.19 165 PRO A C 1
ATOM 1323 O O . PRO A 1 165 ? -3.939 -6.818 8.663 1.00 91.19 165 PRO A O 1
ATOM 1326 N N . SER A 1 166 ? -2.940 -8.526 7.610 1.00 91.25 166 SER A N 1
ATOM 1327 C CA . SER A 1 166 ? -3.252 -9.520 8.645 1.00 91.25 166 SER A CA 1
ATOM 1328 C C . SER A 1 166 ? -2.626 -9.165 9.995 1.00 91.25 166 SER A C 1
ATOM 1330 O O . SER A 1 166 ? -3.264 -9.340 11.028 1.00 91.25 166 SER A O 1
ATOM 1332 N N . GLU A 1 167 ? -1.432 -8.569 9.989 1.00 88.50 167 GLU A N 1
ATOM 1333 C CA . GLU A 1 167 ? -0.743 -8.042 11.178 1.00 88.50 167 GLU A CA 1
ATOM 1334 C C . GLU A 1 167 ? -1.596 -7.025 11.953 1.00 88.50 167 GLU A C 1
ATOM 1336 O O . GLU A 1 167 ? -1.502 -6.899 13.174 1.00 88.50 167 GLU A O 1
ATOM 1341 N N . ASN A 1 168 ? -2.481 -6.319 11.243 1.00 87.31 168 ASN A N 1
ATOM 1342 C CA . ASN A 1 168 ? -3.366 -5.312 11.806 1.00 87.31 168 ASN A CA 1
ATOM 1343 C C . ASN A 1 168 ? -4.668 -5.899 12.381 1.00 87.31 168 ASN A C 1
ATOM 1345 O O . ASN A 1 168 ? -5.361 -5.188 13.117 1.00 87.31 168 ASN A O 1
ATOM 1349 N N . LEU A 1 169 ? -4.974 -7.169 12.099 1.00 86.19 169 LEU A N 1
ATOM 1350 C CA . LEU A 1 169 ? -6.167 -7.898 12.535 1.00 86.19 169 LEU A CA 1
ATOM 1351 C C . LEU A 1 169 ? -5.902 -8.665 13.842 1.00 86.19 169 LEU A C 1
ATOM 1353 O O . LEU A 1 169 ? -5.914 -9.891 13.880 1.00 86.19 169 LEU A O 1
ATOM 1357 N N . ASN A 1 170 ? -5.675 -7.941 14.938 1.00 84.62 170 ASN A N 1
ATOM 1358 C CA . ASN A 1 170 ? -5.566 -8.534 16.274 1.00 84.62 170 ASN A CA 1
ATOM 1359 C C . ASN A 1 170 ? -6.806 -8.178 17.113 1.00 84.62 170 ASN A C 1
ATOM 1361 O O . ASN A 1 170 ? -7.133 -7.001 17.268 1.00 84.62 170 ASN A O 1
ATOM 1365 N N . ALA A 1 171 ? -7.475 -9.187 17.684 1.00 78.12 171 ALA A N 1
ATOM 1366 C CA . ALA A 1 171 ? -8.668 -9.019 18.523 1.00 78.12 171 ALA A CA 1
ATOM 1367 C C . ALA A 1 171 ? -8.431 -8.115 19.751 1.00 78.12 171 ALA A C 1
ATOM 1369 O O . ALA A 1 171 ? -9.356 -7.450 20.217 1.00 78.12 171 ALA A O 1
ATOM 1370 N N . ASN A 1 172 ? -7.183 -8.047 20.224 1.00 78.69 172 ASN A N 1
ATOM 1371 C CA . ASN A 1 172 ? -6.757 -7.237 21.366 1.00 78.69 172 ASN A CA 1
ATOM 1372 C C . ASN A 1 172 ? -6.176 -5.874 20.962 1.00 78.69 172 ASN A C 1
ATOM 1374 O O . ASN A 1 172 ? -5.681 -5.127 21.810 1.00 78.69 172 ASN A O 1
ATOM 1378 N N . ARG A 1 173 ? -6.207 -5.519 19.672 1.00 79.44 173 ARG A N 1
ATOM 1379 C CA . ARG A 1 173 ? -5.741 -4.209 19.219 1.00 79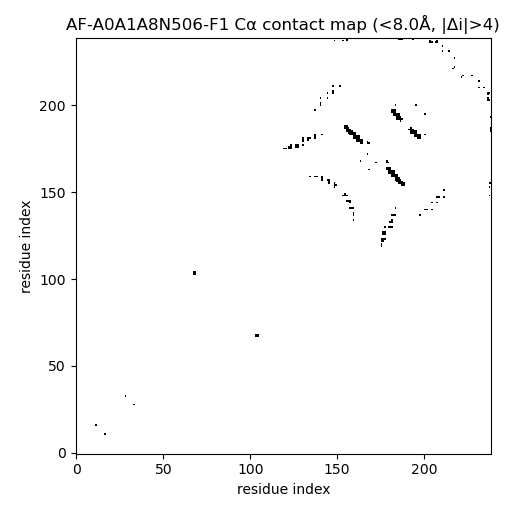.44 173 ARG A CA 1
ATOM 1380 C C . ARG A 1 173 ? -6.701 -3.120 19.695 1.00 79.44 173 ARG A C 1
ATOM 1382 O O . ARG A 1 173 ? -7.921 -3.259 19.615 1.00 79.44 173 ARG A O 1
ATOM 1389 N N . LYS A 1 174 ? -6.140 -1.990 20.137 1.00 70.81 174 LYS A N 1
ATOM 1390 C CA . LYS A 1 174 ? -6.918 -0.780 20.432 1.00 70.81 174 LYS A CA 1
ATOM 1391 C C . LYS A 1 174 ? -7.732 -0.398 19.193 1.00 70.81 174 LYS A C 1
ATOM 1393 O O . LYS A 1 174 ? -7.152 -0.140 18.139 1.00 70.81 174 LYS A O 1
ATOM 1398 N N . ARG A 1 175 ? -9.062 -0.341 19.324 1.00 78.50 175 ARG A N 1
ATOM 1399 C CA . ARG A 1 175 ? -10.019 -0.056 18.229 1.00 78.50 175 ARG A CA 1
ATOM 1400 C C . ARG A 1 175 ? -9.981 1.396 17.733 1.00 78.50 175 ARG A C 1
ATOM 1402 O O . ARG A 1 175 ? -10.859 1.823 16.996 1.00 78.50 175 ARG A O 1
ATOM 1409 N N . ASP A 1 176 ? -8.971 2.145 18.151 1.00 81.12 176 ASP A N 1
ATOM 1410 C CA . ASP A 1 176 ? -8.939 3.604 18.096 1.00 81.12 176 ASP A CA 1
ATOM 1411 C C . ASP A 1 176 ? -7.950 4.114 17.043 1.00 81.12 176 ASP A C 1
ATOM 1413 O O . ASP A 1 176 ? -7.714 5.310 16.936 1.00 81.12 176 ASP A O 1
ATOM 1417 N N . ALA A 1 177 ? -7.352 3.211 16.263 1.00 88.00 177 ALA A N 1
ATOM 1418 C CA . ALA A 1 177 ? -6.416 3.533 15.195 1.00 88.00 177 ALA A CA 1
ATOM 1419 C C . ALA A 1 177 ? -6.841 2.876 13.881 1.00 88.00 177 ALA A C 1
ATOM 1421 O O . ALA A 1 177 ? -7.395 1.775 13.870 1.00 88.00 177 ALA A O 1
ATOM 1422 N N . VAL A 1 178 ? -6.519 3.531 12.768 1.00 92.88 178 VAL A N 1
ATOM 1423 C CA . VAL A 1 178 ? -6.784 2.998 11.429 1.00 92.88 178 VAL A CA 1
ATOM 1424 C C . VAL A 1 178 ? -6.035 1.678 11.209 1.00 92.88 178 VAL A C 1
ATOM 1426 O O . VAL A 1 178 ? -4.861 1.536 11.561 1.00 92.88 178 VAL A O 1
ATOM 1429 N N . LEU A 1 179 ? -6.739 0.700 10.636 1.00 93.00 179 LEU A N 1
ATOM 1430 C CA . LEU A 1 179 ? -6.211 -0.634 10.321 1.00 93.00 179 LEU A CA 1
ATOM 1431 C C . LEU A 1 179 ? -5.635 -0.721 8.904 1.00 93.00 179 LEU A C 1
ATOM 1433 O O . LEU A 1 179 ? -4.895 -1.653 8.593 1.00 93.00 179 LEU A O 1
ATOM 1437 N N . SER A 1 180 ? -6.007 0.234 8.055 1.00 94.62 180 SER A N 1
ATOM 1438 C CA . SER A 1 180 ? -5.638 0.253 6.650 1.00 94.62 180 SER A CA 1
ATOM 1439 C C . SER A 1 180 ? -4.293 0.927 6.412 1.00 94.62 180 SER A C 1
ATOM 1441 O O . SER A 1 180 ? -3.940 1.899 7.080 1.00 94.62 180 SER A O 1
ATOM 1443 N N . GLU A 1 181 ? -3.600 0.462 5.384 1.00 95.81 181 GLU A N 1
ATOM 1444 C CA . GLU A 1 181 ? -2.376 1.055 4.847 1.00 95.81 181 GLU A CA 1
ATOM 1445 C C . GLU A 1 181 ? -2.459 1.139 3.313 1.00 95.81 181 GLU A C 1
ATOM 1447 O O . GLU A 1 181 ? -3.290 0.443 2.711 1.00 95.81 181 GLU A O 1
ATOM 1452 N N . PRO A 1 182 ? -1.654 1.993 2.653 1.00 98.06 182 PRO A N 1
ATOM 1453 C CA . PRO A 1 182 ? -1.636 2.039 1.202 1.00 98.06 182 PRO A CA 1
ATOM 1454 C C . PRO A 1 182 ? -0.925 0.819 0.616 1.00 98.06 182 PRO A C 1
ATOM 1456 O O . PRO A 1 182 ? 0.103 0.361 1.109 1.00 98.06 182 PRO A O 1
ATOM 1459 N N . ALA A 1 183 ? -1.458 0.352 -0.501 1.00 98.31 183 ALA A N 1
ATOM 1460 C CA . ALA A 1 183 ? -0.875 -0.668 -1.348 1.00 98.31 183 ALA A CA 1
ATOM 1461 C C . ALA A 1 183 ? -0.991 -0.241 -2.813 1.00 98.31 183 ALA A C 1
ATOM 1463 O O . ALA A 1 183 ? -1.795 0.626 -3.167 1.00 98.31 183 ALA A O 1
ATOM 1464 N N . ILE A 1 184 ? -0.191 -0.850 -3.676 1.00 98.62 184 ILE A N 1
ATOM 1465 C CA . ILE A 1 184 ? -0.179 -0.576 -5.106 1.00 98.62 184 ILE A CA 1
ATOM 1466 C C . ILE A 1 184 ? -0.830 -1.740 -5.837 1.00 98.62 184 ILE A C 1
ATOM 1468 O O . ILE A 1 184 ? -0.342 -2.867 -5.833 1.00 98.62 184 ILE A O 1
ATOM 1472 N N . GLN A 1 185 ? -1.937 -1.462 -6.507 1.00 98.38 185 GLN A N 1
ATOM 1473 C CA . GLN A 1 185 ? -2.467 -2.343 -7.525 1.00 98.38 185 GLN A CA 1
ATOM 1474 C C . GLN A 1 185 ? -1.612 -2.219 -8.785 1.00 98.38 185 GLN A C 1
ATOM 1476 O O . GLN A 1 185 ? -1.577 -1.156 -9.403 1.00 98.38 185 GLN A O 1
ATOM 1481 N N . VAL A 1 186 ? -1.027 -3.334 -9.208 1.00 98.25 186 VAL A N 1
ATOM 1482 C CA . VAL A 1 186 ? -0.262 -3.452 -10.451 1.00 98.25 186 VAL A CA 1
ATOM 1483 C C . VAL A 1 186 ? -1.055 -4.308 -11.429 1.00 98.25 186 VAL A C 1
ATOM 1485 O O . VAL A 1 186 ? -1.420 -5.441 -11.114 1.00 98.25 186 VAL A O 1
ATOM 1488 N N . ARG A 1 187 ? -1.372 -3.780 -12.612 1.00 97.62 187 ARG A N 1
ATOM 1489 C CA . ARG A 1 187 ? -2.183 -4.474 -13.620 1.00 97.62 187 ARG A CA 1
ATOM 1490 C C . ARG A 1 187 ? -1.484 -4.494 -14.967 1.00 97.62 187 ARG A C 1
ATOM 1492 O O . ARG A 1 187 ? -1.065 -3.459 -15.469 1.00 97.62 187 ARG A O 1
ATOM 1499 N N . ARG A 1 188 ? -1.457 -5.664 -15.604 1.00 95.19 188 ARG A N 1
ATOM 1500 C CA . ARG A 1 188 ? -0.942 -5.841 -16.965 1.00 95.19 188 ARG A CA 1
ATOM 1501 C C . ARG A 1 188 ? -1.910 -6.680 -17.782 1.00 95.19 188 ARG A C 1
ATOM 1503 O O . ARG A 1 188 ? -2.302 -7.764 -17.352 1.00 95.19 188 ARG A O 1
ATOM 1510 N N . ARG A 1 189 ? -2.281 -6.187 -18.969 1.00 88.19 189 ARG A N 1
ATOM 1511 C CA . ARG A 1 189 ? -3.366 -6.753 -19.800 1.00 88.19 189 ARG A CA 1
ATOM 1512 C C . ARG A 1 189 ? -3.249 -8.268 -20.017 1.00 88.19 189 ARG A C 1
ATOM 1514 O O . ARG A 1 189 ? -4.257 -8.954 -19.938 1.00 88.19 189 ARG A O 1
ATOM 1521 N N . CYS A 1 190 ? -2.036 -8.785 -20.214 1.00 87.44 190 CYS A N 1
ATOM 1522 C CA . CYS A 1 190 ? -1.805 -10.202 -20.518 1.00 87.44 190 CYS A CA 1
ATOM 1523 C C . CYS A 1 190 ? -1.415 -11.069 -19.304 1.00 87.44 190 CYS A C 1
ATOM 1525 O O . CYS A 1 190 ? -1.282 -12.277 -19.459 1.00 87.44 190 CYS A O 1
ATOM 1527 N N . ARG A 1 191 ? -1.178 -10.481 -18.119 1.00 92.00 191 ARG A N 1
ATOM 1528 C CA . ARG A 1 191 ? -0.702 -11.215 -16.921 1.00 92.00 191 ARG A CA 1
ATOM 1529 C C . ARG A 1 191 ? -1.646 -11.113 -15.716 1.00 92.00 191 ARG A C 1
ATOM 1531 O O . ARG A 1 191 ? -1.504 -11.885 -14.776 1.00 92.00 191 ARG A O 1
ATOM 1538 N N . GLY A 1 192 ? -2.612 -10.192 -15.734 1.00 94.62 192 GLY A N 1
ATOM 1539 C CA . GLY A 1 192 ? -3.603 -10.021 -14.671 1.00 94.62 192 GLY A CA 1
ATOM 1540 C C . GLY A 1 192 ? -3.282 -8.867 -13.719 1.00 94.62 192 GLY A C 1
ATOM 1541 O O . GLY A 1 192 ? -2.755 -7.830 -14.133 1.00 94.62 192 GLY A O 1
ATOM 1542 N N . LYS A 1 193 ? -3.654 -9.027 -12.446 1.00 96.94 193 LYS A N 1
ATOM 1543 C CA . LYS A 1 193 ? -3.550 -8.004 -11.396 1.00 96.94 193 LYS A CA 1
ATOM 1544 C C . LYS A 1 193 ? -2.816 -8.561 -10.176 1.00 96.94 193 LYS A C 1
ATOM 1546 O O . LYS A 1 193 ? -3.105 -9.672 -9.746 1.00 96.94 193 LYS A O 1
ATOM 1551 N N . GLN A 1 194 ? -1.932 -7.758 -9.598 1.00 97.06 194 GLN A N 1
ATOM 1552 C CA . GLN A 1 194 ? -1.266 -8.005 -8.321 1.00 97.06 194 GLN A CA 1
ATOM 1553 C C . GLN A 1 194 ? -1.498 -6.829 -7.367 1.00 97.06 194 GLN A C 1
ATOM 1555 O O . GLN A 1 194 ? -1.808 -5.719 -7.804 1.00 97.06 194 GLN A O 1
ATOM 1560 N N . ILE A 1 195 ? -1.334 -7.080 -6.068 1.00 97.69 195 ILE A N 1
ATOM 1561 C CA . ILE A 1 195 ? -1.267 -6.048 -5.030 1.00 97.69 195 ILE A CA 1
ATOM 1562 C C . ILE A 1 195 ? 0.129 -6.106 -4.416 1.00 97.69 195 ILE A C 1
ATOM 1564 O O . ILE A 1 195 ? 0.572 -7.172 -3.990 1.00 97.69 195 ILE A O 1
ATOM 1568 N N . TRP A 1 196 ? 0.838 -4.984 -4.414 1.00 98.12 196 TRP A N 1
ATOM 1569 C CA . TRP A 1 196 ? 2.143 -4.826 -3.780 1.00 98.12 196 TRP A CA 1
ATOM 1570 C C . TRP A 1 196 ? 1.995 -3.937 -2.551 1.00 98.12 196 TRP A C 1
ATOM 1572 O O . TRP A 1 196 ? 1.275 -2.940 -2.591 1.00 98.12 196 TRP A O 1
ATOM 1582 N N . ASN A 1 197 ? 2.680 -4.281 -1.464 1.00 97.38 197 ASN A N 1
ATOM 1583 C CA . ASN A 1 197 ? 2.845 -3.348 -0.357 1.00 97.38 197 ASN A CA 1
ATOM 1584 C C . ASN A 1 197 ? 3.796 -2.208 -0.772 1.00 97.38 197 ASN A C 1
ATOM 1586 O O . ASN A 1 197 ? 4.447 -2.262 -1.822 1.00 97.38 197 ASN A O 1
ATOM 1590 N N . LEU A 1 198 ? 3.846 -1.156 0.046 1.00 96.56 198 LEU A N 1
ATOM 1591 C CA . LEU A 1 198 ? 4.650 0.027 -0.253 1.00 96.56 198 LEU A CA 1
ATOM 1592 C C . LEU A 1 198 ? 6.145 -0.309 -0.370 1.00 96.56 198 LEU A C 1
ATOM 1594 O O . LEU A 1 198 ? 6.791 0.128 -1.312 1.00 96.56 198 LEU A O 1
ATOM 1598 N N . GLU A 1 199 ? 6.651 -1.168 0.514 1.00 97.06 199 GLU A N 1
ATOM 1599 C CA . GLU A 1 199 ? 8.048 -1.615 0.514 1.00 97.06 199 GLU A CA 1
ATOM 1600 C C . GLU A 1 199 ? 8.438 -2.317 -0.796 1.00 97.06 199 GLU A C 1
ATOM 1602 O O . GLU A 1 199 ? 9.445 -1.984 -1.418 1.00 97.06 199 GLU A O 1
ATOM 1607 N N . LYS A 1 200 ? 7.613 -3.254 -1.285 1.00 98.06 200 LYS A N 1
ATOM 1608 C CA . LYS A 1 200 ? 7.868 -3.915 -2.571 1.00 98.06 200 LYS A CA 1
ATOM 1609 C C . LYS A 1 200 ? 7.882 -2.911 -3.722 1.00 98.06 200 LYS A C 1
ATOM 1611 O O . LYS A 1 200 ? 8.689 -3.067 -4.633 1.00 98.06 200 LYS A O 1
ATOM 1616 N N . MET A 1 201 ? 7.008 -1.906 -3.697 1.00 98.19 201 MET A N 1
ATOM 1617 C CA . MET A 1 201 ? 7.005 -0.845 -4.705 1.00 98.19 201 MET A CA 1
ATOM 1618 C C . MET A 1 201 ? 8.296 -0.018 -4.665 1.00 98.19 201 MET A C 1
ATOM 1620 O O . MET A 1 201 ? 8.872 0.245 -5.716 1.00 98.19 201 MET A O 1
ATOM 1624 N N . GLU A 1 202 ? 8.752 0.369 -3.471 1.00 98.12 202 GLU A N 1
ATOM 1625 C CA . GLU A 1 202 ? 9.998 1.121 -3.276 1.00 98.12 202 GLU A CA 1
ATOM 1626 C C . GLU A 1 202 ? 11.201 0.337 -3.813 1.00 98.12 202 GLU A C 1
ATOM 1628 O O . GLU A 1 202 ? 11.970 0.875 -4.606 1.00 98.12 202 GLU A O 1
ATOM 1633 N N . ASN A 1 203 ? 11.300 -0.953 -3.484 1.00 98.44 203 ASN A N 1
ATOM 1634 C CA . ASN A 1 203 ? 12.365 -1.822 -3.988 1.00 98.44 203 ASN A CA 1
ATOM 1635 C C . ASN A 1 203 ? 12.305 -1.976 -5.512 1.00 98.44 203 ASN A C 1
ATOM 1637 O O . ASN A 1 203 ? 13.317 -1.844 -6.192 1.00 98.44 203 ASN A O 1
ATOM 1641 N N . ARG A 1 204 ? 11.111 -2.193 -6.079 1.00 98.25 204 ARG A N 1
ATOM 1642 C CA . ARG A 1 204 ? 10.950 -2.294 -7.536 1.00 98.25 204 ARG A CA 1
ATOM 1643 C C . ARG A 1 204 ? 11.293 -1.004 -8.263 1.00 98.25 204 ARG A C 1
ATOM 1645 O O . ARG A 1 204 ? 11.784 -1.069 -9.383 1.00 98.25 204 ARG A O 1
ATOM 1652 N N . LEU A 1 205 ? 11.058 0.154 -7.654 1.00 98.31 205 LEU A N 1
ATOM 1653 C CA . LEU A 1 205 ? 11.444 1.432 -8.242 1.00 98.31 205 LEU A CA 1
ATOM 1654 C C . LEU A 1 205 ? 12.957 1.607 -8.343 1.00 98.31 205 LEU A C 1
ATOM 1656 O O . LEU A 1 205 ? 13.402 2.273 -9.272 1.00 98.31 205 LEU A O 1
ATOM 1660 N N . VAL A 1 206 ? 13.738 1.007 -7.442 1.00 98.44 206 VAL A N 1
ATOM 1661 C CA . VAL A 1 206 ? 15.200 0.968 -7.585 1.00 98.44 206 VAL A CA 1
ATOM 1662 C C . VAL A 1 206 ? 15.562 0.242 -8.880 1.00 98.44 206 VAL A C 1
ATOM 1664 O O . VAL A 1 206 ? 16.162 0.861 -9.757 1.00 98.44 206 VAL A O 1
ATOM 1667 N N . ASP A 1 207 ? 15.060 -0.985 -9.065 1.00 98.06 207 ASP A N 1
ATOM 1668 C CA . ASP A 1 207 ? 15.275 -1.762 -10.295 1.00 98.06 207 ASP A CA 1
ATOM 1669 C C . ASP A 1 207 ? 14.810 -0.993 -11.556 1.00 98.06 207 ASP A C 1
ATOM 1671 O O . ASP A 1 207 ? 15.451 -1.031 -12.605 1.00 98.06 207 ASP A O 1
ATOM 1675 N N . MET A 1 208 ? 13.668 -0.293 -11.482 1.00 98.31 208 MET A N 1
ATOM 1676 C CA . MET A 1 208 ? 13.136 0.496 -12.602 1.00 98.31 208 MET A CA 1
ATOM 1677 C C . MET A 1 208 ? 14.031 1.688 -12.952 1.00 98.31 208 MET A C 1
ATOM 1679 O O . MET A 1 208 ? 14.229 1.960 -14.134 1.00 98.31 208 MET A O 1
ATOM 1683 N N . ARG A 1 209 ? 14.544 2.408 -11.946 1.00 98.31 209 ARG A N 1
ATOM 1684 C CA . ARG A 1 209 ? 15.432 3.564 -12.138 1.00 98.31 209 ARG A CA 1
ATOM 1685 C C . ARG A 1 209 ? 16.760 3.143 -12.748 1.00 98.31 209 ARG A C 1
ATOM 1687 O O . ARG A 1 209 ? 17.204 3.796 -13.685 1.00 98.31 209 ARG A O 1
ATOM 1694 N N . GLU A 1 210 ? 17.352 2.060 -12.251 1.00 97.50 210 GLU A N 1
ATOM 1695 C CA . GLU A 1 210 ? 18.594 1.502 -12.796 1.00 97.50 210 GLU A CA 1
ATOM 1696 C C . GLU A 1 210 ? 18.408 1.111 -14.266 1.00 97.50 210 GLU A C 1
ATOM 1698 O O . GLU A 1 210 ? 19.143 1.578 -15.134 1.00 97.50 210 GLU A O 1
ATOM 1703 N N . LEU A 1 211 ? 17.340 0.366 -14.578 1.00 96.69 211 LEU A N 1
ATOM 1704 C CA . LEU A 1 211 ? 17.030 -0.023 -15.954 1.00 96.69 211 LEU A CA 1
ATOM 1705 C C . LEU A 1 211 ? 16.785 1.187 -16.870 1.00 96.69 211 LEU A C 1
ATOM 1707 O O . LEU A 1 211 ? 17.153 1.166 -18.045 1.00 96.69 211 LEU A O 1
ATOM 1711 N N . TYR A 1 212 ? 16.139 2.232 -16.349 1.00 96.44 212 TYR A N 1
ATOM 1712 C CA . TYR A 1 212 ? 15.891 3.462 -17.094 1.00 96.44 212 TYR A CA 1
ATOM 1713 C C . TYR A 1 212 ? 17.188 4.216 -17.393 1.00 96.44 212 TYR A C 1
ATOM 1715 O O . TYR A 1 212 ? 17.383 4.632 -18.532 1.00 96.44 212 TYR A O 1
ATOM 1723 N N . GLN A 1 213 ? 18.096 4.333 -16.420 1.00 95.44 213 GLN A N 1
ATOM 1724 C CA . GLN A 1 213 ? 19.415 4.942 -16.619 1.00 95.44 213 GLN A CA 1
ATOM 1725 C C . GLN A 1 213 ? 20.223 4.183 -17.678 1.00 95.44 213 GLN A C 1
ATOM 1727 O O . GLN A 1 213 ? 20.680 4.785 -18.648 1.00 95.44 213 GLN A O 1
ATOM 1732 N N . GLU A 1 214 ? 20.301 2.854 -17.565 1.00 93.44 214 GLU A N 1
ATOM 1733 C CA . GLU A 1 214 ? 20.980 2.007 -18.555 1.00 93.44 214 GLU A CA 1
ATOM 1734 C C . GLU A 1 214 ? 20.389 2.178 -19.963 1.00 93.44 214 GLU A C 1
ATOM 1736 O O . GLU A 1 214 ? 21.111 2.193 -20.963 1.00 93.44 214 GLU A O 1
ATOM 1741 N N . TRP A 1 215 ? 19.063 2.306 -20.062 1.00 92.81 215 TRP A N 1
ATOM 1742 C CA . TRP A 1 215 ? 18.387 2.546 -21.334 1.00 92.81 215 TRP A CA 1
ATOM 1743 C C . TRP A 1 215 ? 18.702 3.933 -21.903 1.00 92.81 215 TRP A C 1
ATOM 1745 O O . TRP A 1 215 ? 18.958 4.044 -23.103 1.00 92.81 215 TRP A O 1
ATOM 1755 N N . GLN A 1 216 ? 18.729 4.977 -21.069 1.00 92.31 216 GLN A N 1
ATOM 1756 C CA . GLN A 1 216 ? 19.091 6.331 -21.499 1.00 92.31 216 GLN A CA 1
ATOM 1757 C C . GLN A 1 216 ? 20.524 6.384 -22.050 1.00 92.31 216 GLN A C 1
ATOM 1759 O O . GLN A 1 216 ? 20.744 6.958 -23.123 1.00 92.31 216 GLN A O 1
ATOM 1764 N N . ASP A 1 217 ? 21.467 5.725 -21.374 1.00 89.56 217 ASP A N 1
ATOM 1765 C CA . ASP A 1 217 ? 22.863 5.613 -21.811 1.00 89.56 217 ASP A CA 1
ATOM 1766 C C . ASP A 1 217 ? 22.977 4.838 -23.134 1.00 89.56 217 ASP A C 1
ATOM 1768 O O . ASP A 1 217 ? 23.695 5.242 -24.056 1.00 89.56 217 ASP A O 1
ATOM 1772 N N . TYR A 1 218 ? 22.211 3.750 -23.276 1.00 87.25 218 TYR A N 1
ATOM 1773 C CA . TYR A 1 218 ? 22.149 2.959 -24.506 1.00 87.25 218 TYR A CA 1
ATOM 1774 C C . TYR A 1 218 ? 21.646 3.773 -25.708 1.00 87.25 218 TYR A C 1
ATOM 1776 O O . TYR A 1 218 ? 22.227 3.662 -26.793 1.00 87.25 218 TYR A O 1
ATOM 1784 N N . GLN A 1 219 ? 20.614 4.609 -25.521 1.00 84.88 219 GLN A N 1
ATOM 1785 C CA . GLN A 1 219 ? 20.087 5.488 -26.575 1.00 84.88 219 GLN A CA 1
ATOM 1786 C C . GLN A 1 219 ? 21.135 6.494 -27.077 1.00 84.88 219 GLN A C 1
ATOM 1788 O O . GLN A 1 219 ? 21.131 6.823 -28.260 1.00 84.88 219 GLN A O 1
ATOM 1793 N N . HIS A 1 220 ? 22.042 6.958 -26.210 1.00 83.19 220 HIS A N 1
ATOM 1794 C CA . HIS A 1 220 ? 23.056 7.956 -26.569 1.00 83.19 220 HIS A CA 1
ATOM 1795 C C . HIS A 1 220 ? 24.328 7.351 -27.179 1.00 83.19 220 HIS A C 1
ATOM 1797 O O . HIS A 1 220 ? 24.935 7.973 -28.050 1.00 83.19 220 HIS A O 1
ATOM 1803 N N . HIS A 1 221 ? 24.749 6.158 -26.739 1.00 78.19 221 HIS A N 1
ATOM 1804 C CA . HIS A 1 221 ? 26.095 5.649 -27.041 1.00 78.19 221 HIS A CA 1
ATOM 1805 C C . HIS A 1 221 ? 26.152 4.343 -27.844 1.00 78.19 221 HIS A C 1
ATOM 1807 O O . HIS A 1 221 ? 27.178 4.069 -28.472 1.00 78.19 221 HIS A O 1
ATOM 1813 N N . HIS A 1 222 ? 25.103 3.512 -27.845 1.00 68.31 222 HIS A N 1
ATOM 1814 C CA . HIS A 1 222 ? 25.240 2.102 -28.244 1.00 68.31 222 HIS A CA 1
ATOM 1815 C C . HIS A 1 222 ? 24.076 1.547 -29.073 1.00 68.31 222 HIS A C 1
ATOM 1817 O O . HIS A 1 222 ? 23.722 0.374 -28.941 1.00 68.31 222 HIS A O 1
ATOM 1823 N N . GLN A 1 223 ? 23.528 2.344 -29.991 1.00 65.75 223 GLN A N 1
ATOM 1824 C CA . GLN A 1 223 ? 22.321 1.995 -30.749 1.00 65.75 223 GLN A CA 1
ATOM 1825 C C . GLN A 1 223 ? 22.405 0.661 -31.528 1.00 65.75 223 GLN A C 1
ATOM 1827 O O . GLN A 1 223 ? 21.367 0.039 -31.753 1.00 65.75 223 GLN A O 1
ATOM 1832 N N . ASP A 1 224 ? 23.601 0.142 -31.832 1.00 68.50 224 ASP A N 1
ATOM 1833 C CA . ASP A 1 224 ? 23.802 -1.083 -32.624 1.00 68.50 224 ASP A CA 1
ATOM 1834 C C . ASP A 1 224 ? 24.184 -2.345 -31.831 1.00 68.50 224 ASP A C 1
ATOM 1836 O O . ASP A 1 224 ? 24.456 -3.374 -32.442 1.00 68.50 224 ASP A O 1
ATOM 1840 N N . ASN A 1 225 ? 24.180 -2.336 -30.489 1.00 80.38 225 ASN A N 1
ATOM 1841 C CA . ASN A 1 225 ? 24.475 -3.555 -29.718 1.00 80.38 225 ASN A CA 1
ATOM 1842 C C . ASN A 1 225 ? 23.218 -4.451 -29.558 1.00 80.38 225 ASN A C 1
ATOM 1844 O O . ASN A 1 225 ? 22.337 -4.131 -28.749 1.00 80.38 225 ASN A O 1
ATOM 1848 N N . PRO A 1 226 ? 23.109 -5.595 -30.270 1.00 80.75 226 PRO A N 1
ATOM 1849 C CA . PRO A 1 226 ? 21.930 -6.460 -30.211 1.00 80.75 226 PRO A CA 1
ATOM 1850 C C . PRO A 1 226 ? 21.777 -7.181 -28.863 1.00 80.75 226 PRO A C 1
ATOM 1852 O O . PRO A 1 226 ? 20.652 -7.498 -28.471 1.00 80.75 226 PRO A O 1
ATOM 1855 N N . ALA A 1 227 ? 22.872 -7.418 -28.130 1.00 85.12 227 ALA A N 1
ATOM 1856 C CA . ALA A 1 227 ? 22.822 -8.069 -26.822 1.00 85.12 227 ALA A CA 1
ATOM 1857 C C . ALA A 1 227 ? 22.091 -7.193 -25.795 1.00 85.12 227 ALA A C 1
ATOM 1859 O O . ALA A 1 227 ? 21.248 -7.689 -25.045 1.00 85.12 227 ALA A O 1
ATOM 1860 N N . MET A 1 228 ? 22.329 -5.879 -25.837 1.00 84.75 228 MET A N 1
ATOM 1861 C CA . MET A 1 228 ? 21.645 -4.916 -24.970 1.00 84.75 228 MET A CA 1
ATOM 1862 C C . MET A 1 228 ? 20.148 -4.834 -25.281 1.00 84.75 228 MET A C 1
ATOM 1864 O O . MET A 1 228 ? 19.331 -4.859 -24.363 1.00 84.75 228 MET A O 1
ATOM 1868 N N . ARG A 1 229 ? 19.743 -4.863 -26.560 1.00 83.69 229 ARG A N 1
ATOM 1869 C CA . ARG A 1 229 ? 18.310 -4.916 -26.926 1.00 83.69 229 ARG A CA 1
ATOM 1870 C C . ARG A 1 229 ? 17.607 -6.146 -26.346 1.00 83.69 229 ARG A C 1
ATOM 1872 O O . ARG A 1 229 ? 16.467 -6.056 -25.891 1.00 83.69 229 ARG A O 1
ATOM 1879 N N . LEU A 1 230 ? 18.273 -7.303 -26.354 1.00 86.62 230 LEU A N 1
ATOM 1880 C CA . LEU A 1 230 ? 17.733 -8.534 -25.770 1.00 86.62 230 LEU A CA 1
ATOM 1881 C C . LEU A 1 230 ? 17.645 -8.458 -24.243 1.00 86.62 230 LEU A C 1
ATOM 1883 O O . LEU A 1 230 ? 16.652 -8.923 -23.678 1.00 86.62 230 LEU A O 1
ATOM 1887 N N . TYR A 1 231 ? 18.641 -7.860 -23.588 1.00 89.25 231 TYR A N 1
ATOM 1888 C CA . TYR A 1 231 ? 18.619 -7.604 -22.149 1.00 89.25 231 TYR A CA 1
ATOM 1889 C C . TYR A 1 231 ? 17.411 -6.742 -21.765 1.00 89.25 231 TYR A C 1
ATOM 1891 O O . TYR A 1 231 ? 16.574 -7.198 -20.982 1.00 89.25 231 TYR A O 1
ATOM 1899 N N . PHE A 1 232 ? 17.229 -5.585 -22.413 1.00 88.19 232 PHE A N 1
ATOM 1900 C CA . PHE A 1 232 ? 16.091 -4.704 -22.141 1.00 88.19 232 PHE A CA 1
ATOM 1901 C C . PHE A 1 232 ? 14.752 -5.379 -22.391 1.00 88.19 232 PHE A C 1
ATOM 1903 O O . PHE A 1 232 ? 13.795 -5.060 -21.703 1.00 88.19 232 PHE A O 1
ATOM 1910 N N . ARG A 1 233 ? 14.658 -6.327 -23.334 1.00 86.88 233 ARG A N 1
ATOM 1911 C CA . ARG A 1 233 ? 13.426 -7.090 -23.580 1.00 86.88 233 ARG A CA 1
ATOM 1912 C C . ARG A 1 233 ? 13.111 -8.071 -22.447 1.00 86.88 233 ARG A C 1
ATOM 1914 O O . ARG A 1 233 ? 11.937 -8.262 -22.125 1.00 86.88 233 ARG A O 1
ATOM 1921 N N . ARG A 1 234 ? 14.138 -8.691 -21.855 1.00 90.62 234 ARG A N 1
ATOM 1922 C CA . ARG A 1 234 ? 14.007 -9.700 -20.787 1.00 90.62 234 ARG A CA 1
ATOM 1923 C C . ARG A 1 234 ? 13.845 -9.083 -19.400 1.00 90.62 234 ARG A C 1
ATOM 1925 O O . ARG A 1 234 ? 13.116 -9.655 -18.596 1.00 90.62 234 ARG A O 1
ATOM 1932 N N . ALA A 1 235 ? 14.490 -7.949 -19.131 1.00 93.62 235 ALA A N 1
ATOM 1933 C CA . ALA A 1 235 ? 14.340 -7.226 -17.875 1.00 93.62 235 ALA A CA 1
ATOM 1934 C C . ALA A 1 235 ? 12.891 -6.733 -17.720 1.00 93.62 235 ALA A C 1
ATOM 1936 O O . ALA A 1 235 ? 12.325 -6.126 -18.632 1.00 93.62 235 ALA A O 1
ATOM 1937 N N . ASP A 1 236 ? 12.258 -7.047 -16.590 1.00 93.75 236 ASP A N 1
ATOM 1938 C CA . ASP A 1 236 ? 10.852 -6.708 -16.345 1.00 93.75 236 ASP A CA 1
ATOM 1939 C C . ASP A 1 236 ? 10.575 -6.457 -14.852 1.00 93.75 236 ASP A C 1
ATOM 1941 O O . ASP A 1 236 ? 9.837 -7.217 -14.223 1.00 93.75 236 ASP A O 1
ATOM 1945 N N . PRO A 1 237 ? 11.135 -5.385 -14.257 1.00 95.69 237 PRO A N 1
ATOM 1946 C CA . PRO A 1 237 ? 10.838 -5.005 -12.870 1.00 95.69 237 PRO A CA 1
ATOM 1947 C C . PRO A 1 237 ? 9.391 -4.513 -12.663 1.00 95.69 237 PRO A C 1
ATOM 1949 O O . PRO A 1 237 ? 8.976 -4.236 -11.540 1.00 95.69 237 PRO A O 1
ATOM 1952 N N . PHE A 1 238 ? 8.600 -4.418 -13.737 1.00 96.00 238 PHE A N 1
ATOM 1953 C CA . PHE A 1 238 ? 7.285 -3.782 -13.767 1.00 96.00 238 PHE A CA 1
ATOM 1954 C C . PHE A 1 238 ? 6.118 -4.694 -13.362 1.00 96.00 238 PHE A C 1
ATOM 1956 O O . PHE A 1 238 ? 5.033 -4.175 -13.125 1.00 96.00 238 PHE A O 1
ATOM 1963 N N . PHE A 1 239 ? 6.261 -6.028 -13.314 1.00 93.94 239 PHE A N 1
ATOM 1964 C CA . PHE A 1 239 ? 5.132 -6.927 -12.991 1.00 93.94 239 PHE A CA 1
ATOM 1965 C C . PHE A 1 239 ? 5.520 -8.272 -12.364 1.00 93.94 239 PHE A C 1
ATOM 1967 O O . PHE A 1 239 ? 6.245 -9.055 -13.022 1.00 93.94 239 PHE A O 1
#

Mean predicted aligned error: 19.27 Å

Nearest PDB structures (foldseek):
  5b64-assembly1_B  TM=9.441E-01  e=2.316E-14  Mus musculus
  5iuy-assembly1_A  TM=1.847E-01  e=5.124E+00  Pseudomonas aeruginosa PAO1

Solvent-accessible surface area (backbone atoms only — not comparable to full-atom values): 14709 Å² total; per-residue (Å²): 141,89,81,87,78,91,80,90,72,78,80,83,40,70,69,56,55,52,50,53,46,55,67,63,68,58,72,91,76,47,72,68,57,53,51,51,53,51,52,51,53,48,52,51,50,51,50,51,51,52,51,50,50,53,51,50,52,52,50,51,53,52,49,52,51,51,54,59,71,54,83,83,84,82,88,83,81,88,83,85,80,90,85,84,86,80,88,88,88,83,95,84,86,84,81,71,76,76,74,72,82,77,79,73,84,58,67,69,63,57,47,51,54,48,50,53,51,50,54,38,47,52,44,27,53,52,36,49,53,51,43,52,53,47,43,55,51,49,49,53,55,41,53,52,51,48,50,53,28,55,76,69,71,42,75,52,47,69,42,82,42,78,42,68,54,71,89,59,69,47,95,85,54,74,90,40,48,72,55,58,46,58,24,36,37,40,36,29,92,92,80,47,76,49,78,34,50,56,67,59,49,57,56,33,48,51,53,44,50,53,53,49,51,55,47,55,52,35,71,76,75,45,82,83,49,66,67,58,58,52,47,62,69,68,60,62,68,79,118

Secondary structure (DSSP, 8-state):
-------------HHHHHHHHHHHH--S--HHHHHHHHHHHHHHHHHHHHHHHHHHHHHHHHHHHHHHH--SSSS------------------SSSSSSGGGSSS-HHHHHHHHHHHHHHHHHHHHHHHHHHHHHHHHHHHHHHHHHHHHHTT--EEEEEEEE--GGG--TTS-TTS---EEEEEEEETTTEEEEEEHHHHHHHHHHHHHHHHHHHHHHHH-TT-HHHHHHHHH--TT-

Organism: NCBI:txid704102

=== Feature glossary ===
Key to the feature types in this record:

Secondary structure (8-state, DSSP). Secondary structure is the local, repeating backbone conformation. DSSP classifies it into eight states by reading the hydrogen-bond network: three helix types (H, G, I), two β types (E, B), two non-regular types (T, S), and unstructured coil (-).

Backbone torsions (φ/ψ). Backbone dihedral angles. Every residue except chain termini has a φ (preceding-C → N → Cα → C) and a ψ (N → Cα → C → next-N). They are reported in degrees following the IUPAC sign convention. Secondary structure is essentially a statement about which (φ, ψ) basin each residue occupies.

Predicted aligned error. Predicted Aligned Error (PAE) is an AlphaFold confidence matrix: entry (i, j) is the expected error in the position of residue j, in ångströms, when the prediction is superimposed on the true structure at residue i. Low PAE within a block of residues means that block is internally rigid and well-predicted; high PAE between two blocks means their relative placement is uncertain even if each block individually is confident.

B-factor. B-factor (Debye–Waller factor) reflects atomic displacement in the crystal lattice. It is an experimental observable (units Å²), not a prediction; low values mean the atom is pinned down, high values mean it moves or is heterogeneous across the crystal.

Secondar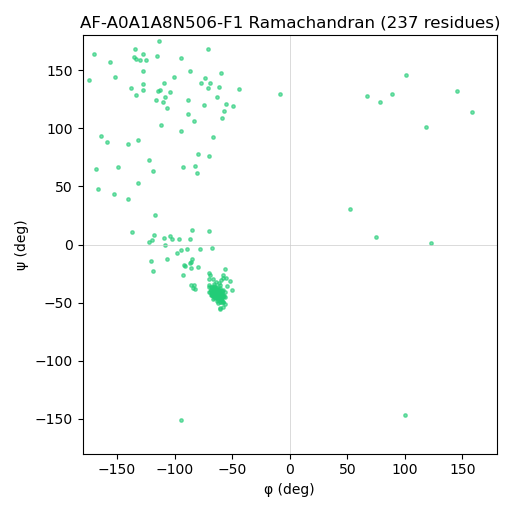y structure (3-state, P-SEA). Three-state secondary structure (P-SEA) collapses the eight DSSP classes into helix (a), strand (b), and coil (c). P-SEA assigns these from Cα geometry alone — distances and angles — without requiring backbone oxygens, so it works on any Cα trace.

Sequence. Primary structure: the covalent order of the twenty standard amino acids along the backbone. Two proteins with the same sequence will (almost always) fold to the same structure; two with 30% identity often share a fold but not the details.

pLDDT. pLDDT is the predicted lDDT-Cα score: AlphaFold's confidence that the local environment of each residue (all inter-atomic distances within 15 Å) is correctly placed. It is a per-residue number between 0 and 100, with higher meaning more reliable.

InterPro / GO / CATH / organism. Functional annotations link the protein to curated databases. InterPro entries identify conserved domains and families by matching the sequence against member-database signatures (Pfam, PROSITE, CDD, …). Gene Ontology (GO) terms describe molecular function, biological process, and cellular component in a controlled vocabulary. CATH places the structure in a hierarchical fold classification (Class/Architecture/Topology/Homologous-superfamily). The organism is the source species.

Contact-map, Ramachandran, and PAE plots. Three diagnostic plots accompany the record. The Cα contact map visualizes the tertiary structure as a 2D adjacency matrix (8 Å cutoff, sequence-local contacts suppressed). The Ramachandran plot shows the distribution of backbone (φ, ψ) torsions, with points in the α and β basins reflecting secondary structure content. The PAE plot shows AlphaFold's inter-residue confidence as a color matrix.

mmCIF coordinates. The mmCIF table is the protein's shape written out atom by atom. For each backbone N, Cα, C, and carbonyl O, it records an (x, y, z) coordinate triple in Å plus the residue type, chain letter, and residue number.

Radius of gyration, Cα contacts, bounding box. Three whole-structure scalars: the radius of gyration (RMS distance of Cα from centroid, in Å), the count of Cα–Cα contacts (pairs closer than 8 Å and separated by more than four residues in sequence — i.e. tertiary, not local, contacts), and the bounding-box dimensions. Together they distinguish compact globular folds from extended fibres or disordered chains.

Foldseek 3Di. The Foldse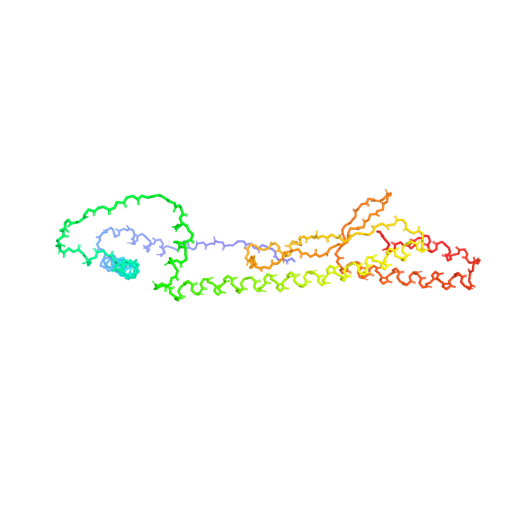ek 3Di string encodes local tertiary geometry as a 20-letter alphabet — one character per residue — derived from the relative positions of nearby Cα atoms. Unlike the amino-acid sequence, 3Di is a direct function of the 3D structure, so two proteins with the same fold have similar 3Di strings even at low sequence identity.

Rendered structure images. Six rendered views show the 3D structure from the faces of a cube — i.e. along ±x, ±y, ±z. Rendering representation is drawn randomly per protein from cartoon (secondary-structure ribbons), sticks (backbone bonds), or molecular surface; coloring is either N→C rainbow (blue at the N-terminus through red at the C-terminus) or one color per chain.

Nearest PDB structures. The Foldseek neighbor list gives the closest experimentally determined structures in the PDB, ranked by structural alignment. TM-score near 1 means near-identical fold; near 0.3 means only rough topology match. This is how one finds what a novel AlphaFold prediction most resembles in the solved-structure universe.

Solvent-accessible surface area. SASA measures how much of the protein is reachable by solvent. It is computed by rolling a water-sized probe over the atomic surface and summing the exposed area (Å²). Per-residue SASA distinguishes core (buried, low SASA) from surface (exposed, high SASA) residues; total SASA is a whole-molecule size measure.